Protein AF-A0A732KTI6-F1 (afdb_monomer_lite)

Structure (mmCIF, N/CA/C/O backbone):
data_AF-A0A732KTI6-F1
#
_entry.id   AF-A0A732KTI6-F1
#
loop_
_atom_site.group_PDB
_atom_site.id
_atom_site.type_symbol
_atom_site.label_atom_id
_atom_site.label_alt_id
_atom_site.label_comp_id
_atom_site.label_asym_id
_atom_site.label_entity_id
_atom_site.label_seq_id
_atom_site.pdbx_PDB_ins_code
_atom_site.Cartn_x
_atom_site.Cartn_y
_atom_site.Cartn_z
_atom_site.occupancy
_atom_site.B_iso_or_equiv
_atom_site.auth_seq_id
_atom_site.auth_comp_id
_atom_site.auth_asym_id
_atom_site.auth_atom_id
_atom_site.pdbx_PDB_model_num
ATOM 1 N N . LYS A 1 1 ? 17.556 2.395 3.713 1.00 45.00 1 LYS A N 1
ATOM 2 C CA . LYS A 1 1 ? 16.140 2.284 4.155 1.00 45.00 1 LYS A CA 1
ATOM 3 C C . LYS A 1 1 ? 15.438 1.323 3.206 1.00 45.00 1 LYS A C 1
ATOM 5 O O . LYS A 1 1 ? 15.315 1.656 2.040 1.00 45.00 1 LYS A O 1
ATOM 10 N N . GLY A 1 2 ? 15.063 0.126 3.658 1.00 50.47 2 GLY A N 1
ATOM 11 C CA . GLY A 1 2 ? 14.447 -0.874 2.781 1.00 50.47 2 GLY A CA 1
ATOM 12 C C . GLY A 1 2 ? 12.942 -0.650 2.646 1.00 50.47 2 GLY A C 1
ATOM 13 O O . GLY A 1 2 ? 12.198 -0.948 3.581 1.00 50.47 2 GLY A O 1
ATOM 14 N N . THR A 1 3 ? 12.492 -0.169 1.486 1.00 55.06 3 THR A N 1
ATOM 15 C CA . THR A 1 3 ? 11.066 -0.076 1.100 1.00 55.06 3 THR A CA 1
ATOM 16 C C . THR A 1 3 ? 10.377 -1.450 1.015 1.00 55.06 3 THR A C 1
ATOM 18 O O . THR A 1 3 ? 9.149 -1.534 1.004 1.00 55.06 3 THR A O 1
ATOM 21 N N . ALA A 1 4 ? 11.161 -2.535 1.027 1.00 67.81 4 ALA A N 1
ATOM 22 C CA . ALA A 1 4 ? 10.708 -3.926 1.039 1.00 67.81 4 ALA A CA 1
ATOM 23 C C . ALA A 1 4 ? 10.782 -4.626 2.418 1.00 67.81 4 ALA A C 1
ATOM 25 O O . ALA A 1 4 ? 10.471 -5.809 2.511 1.00 67.81 4 ALA A O 1
ATOM 26 N N . SER A 1 5 ? 11.189 -3.939 3.495 1.00 78.50 5 SER A N 1
ATOM 27 C CA . SER A 1 5 ? 11.278 -4.562 4.832 1.00 78.50 5 SER A CA 1
ATOM 28 C C . SER A 1 5 ? 9.907 -4.959 5.400 1.00 78.50 5 SER A C 1
ATOM 30 O O . SER A 1 5 ? 8.902 -4.306 5.115 1.00 78.50 5 SER A O 1
ATOM 32 N N . PHE A 1 6 ? 9.864 -5.984 6.262 1.00 85.06 6 PHE A N 1
ATOM 33 C CA . PHE A 1 6 ? 8.632 -6.430 6.933 1.00 85.06 6 PHE A CA 1
ATOM 34 C C . PHE A 1 6 ? 7.904 -5.278 7.639 1.00 85.06 6 PHE A C 1
ATOM 36 O O . PHE A 1 6 ? 6.714 -5.067 7.411 1.00 85.06 6 PHE A O 1
ATOM 43 N N . CYS A 1 7 ? 8.627 -4.464 8.415 1.00 83.06 7 CYS A N 1
ATOM 44 C CA . CYS A 1 7 ? 8.052 -3.311 9.108 1.00 83.06 7 CYS A CA 1
ATOM 45 C C . CYS A 1 7 ? 7.482 -2.273 8.127 1.00 83.06 7 CYS A C 1
ATOM 47 O O . CYS A 1 7 ? 6.397 -1.747 8.364 1.00 83.06 7 CYS A O 1
ATOM 49 N N . ALA A 1 8 ? 8.153 -2.020 6.993 1.00 80.06 8 ALA A N 1
ATOM 50 C CA . ALA A 1 8 ? 7.628 -1.132 5.953 1.00 80.06 8 ALA A CA 1
ATOM 51 C C . ALA A 1 8 ? 6.361 -1.703 5.293 1.00 80.06 8 ALA A C 1
ATOM 53 O O . ALA A 1 8 ? 5.409 -0.962 5.044 1.00 80.06 8 ALA A O 1
ATOM 54 N N . CYS A 1 9 ? 6.303 -3.015 5.056 1.00 81.88 9 CYS A N 1
ATOM 55 C CA . CYS A 1 9 ? 5.101 -3.678 4.556 1.00 81.88 9 CYS A CA 1
ATOM 56 C C . CYS A 1 9 ? 3.938 -3.553 5.555 1.00 81.88 9 CYS A C 1
ATOM 58 O O . CYS A 1 9 ? 2.853 -3.103 5.181 1.00 81.88 9 CYS A O 1
ATOM 60 N N . VAL A 1 10 ? 4.166 -3.871 6.832 1.00 86.62 10 VAL A N 1
ATOM 61 C CA . VAL A 1 10 ? 3.116 -3.826 7.860 1.00 86.62 10 VAL A CA 1
ATOM 62 C C . VAL A 1 10 ? 2.657 -2.395 8.155 1.00 86.62 10 VAL A C 1
ATOM 64 O O . VAL A 1 10 ? 1.462 -2.169 8.307 1.00 86.62 10 VAL A O 1
ATOM 67 N N . GLU A 1 11 ? 3.545 -1.404 8.199 1.00 81.62 11 GLU A N 1
ATOM 68 C CA . GLU A 1 11 ? 3.162 -0.026 8.531 1.00 81.62 11 GLU A CA 1
ATOM 69 C C . GLU A 1 11 ? 2.681 0.779 7.320 1.00 81.62 11 GLU A C 1
ATOM 71 O O . GLU A 1 11 ? 1.626 1.414 7.376 1.00 81.62 11 GLU A O 1
ATOM 76 N N . VAL A 1 12 ? 3.448 0.781 6.226 1.00 78.31 12 VAL A N 1
ATOM 77 C CA . VAL A 1 12 ? 3.211 1.679 5.086 1.00 78.31 12 VAL A CA 1
ATOM 78 C C . VAL A 1 12 ? 2.252 1.048 4.085 1.00 78.31 12 VAL A C 1
ATOM 80 O O . VAL A 1 12 ? 1.249 1.671 3.731 1.00 78.31 12 VAL A O 1
ATOM 83 N N . LYS A 1 13 ? 2.518 -0.193 3.653 1.00 80.19 13 LYS A N 1
ATOM 84 C CA . LYS A 1 13 ? 1.724 -0.836 2.589 1.00 80.19 13 LYS A CA 1
ATOM 85 C C . LYS A 1 13 ? 0.313 -1.205 3.038 1.00 80.19 13 LYS A C 1
ATOM 87 O O . LYS A 1 13 ? -0.594 -1.229 2.217 1.00 80.19 13 LYS A O 1
ATOM 92 N N . THR A 1 14 ? 0.098 -1.419 4.336 1.00 85.25 14 THR A N 1
ATOM 93 C CA . THR A 1 14 ? -1.237 -1.721 4.884 1.00 85.25 14 THR A CA 1
ATOM 94 C C . THR A 1 14 ? -1.846 -0.549 5.666 1.00 85.25 14 THR A C 1
ATOM 96 O O . THR A 1 14 ? -2.737 -0.734 6.498 1.00 85.25 14 THR A O 1
ATOM 99 N N . ARG A 1 15 ? -1.394 0.686 5.412 1.00 82.94 15 ARG A N 1
ATOM 100 C CA . ARG A 1 15 ? -1.893 1.894 6.093 1.00 82.94 15 ARG A CA 1
ATOM 101 C C . ARG A 1 15 ? -3.399 2.107 5.912 1.00 82.94 15 ARG A C 1
ATOM 103 O O . ARG A 1 15 ? -4.058 2.548 6.846 1.00 82.94 15 ARG A O 1
ATOM 110 N N . THR A 1 16 ? -3.933 1.783 4.735 1.00 80.19 16 THR A N 1
ATOM 111 C CA . THR A 1 16 ? -5.375 1.840 4.433 1.00 80.19 16 THR A CA 1
ATOM 112 C C . THR A 1 16 ? -6.179 0.807 5.222 1.00 80.19 16 THR A C 1
ATOM 114 O O . THR A 1 16 ? -7.340 1.052 5.526 1.00 80.19 16 THR A O 1
ATOM 117 N N . TRP A 1 17 ? -5.560 -0.317 5.603 1.00 87.75 17 TRP A N 1
ATOM 118 C CA . TRP A 1 17 ? -6.183 -1.330 6.453 1.00 87.75 17 TRP A CA 1
ATOM 119 C C . TRP A 1 17 ? -6.262 -0.876 7.909 1.00 87.75 17 TRP A C 1
ATOM 121 O O . TRP A 1 17 ? -7.325 -0.906 8.505 1.00 87.75 17 TRP A O 1
ATOM 131 N N . ALA A 1 18 ? -5.144 -0.447 8.495 1.00 85.19 18 ALA A N 1
ATOM 132 C CA . ALA A 1 18 ? -5.122 0.125 9.842 1.00 85.19 18 ALA A CA 1
ATOM 133 C C . ALA A 1 18 ? -3.889 1.007 10.007 1.00 85.19 18 ALA A C 1
ATOM 135 O O . ALA A 1 18 ? -2.764 0.556 9.769 1.00 85.19 18 ALA A O 1
ATOM 136 N N . ASN A 1 19 ? -4.083 2.253 10.423 1.00 79.31 19 ASN A N 1
ATOM 137 C CA . ASN A 1 19 ? -2.973 3.171 10.609 1.00 79.31 19 ASN A CA 1
ATOM 138 C C . ASN A 1 19 ? -2.291 2.931 11.965 1.00 79.31 19 ASN A C 1
ATOM 140 O O . ASN A 1 19 ? -2.944 2.925 13.004 1.00 79.31 19 ASN A O 1
ATOM 144 N N . MET A 1 20 ? -0.971 2.762 11.943 1.00 79.75 20 MET A N 1
ATOM 145 C CA . MET A 1 20 ? -0.117 2.684 13.137 1.00 79.75 20 MET A CA 1
ATOM 146 C C . MET A 1 20 ? 1.065 3.667 13.088 1.00 79.75 20 MET A C 1
ATOM 148 O O . MET A 1 20 ? 2.001 3.565 13.889 1.00 79.75 20 MET A O 1
ATOM 152 N N . GLN A 1 21 ? 1.033 4.616 12.146 1.00 69.62 21 GLN A N 1
ATOM 153 C CA . GLN A 1 21 ? 1.996 5.712 12.058 1.00 69.62 21 GLN A CA 1
ATOM 154 C C . GLN A 1 21 ? 1.769 6.715 13.197 1.00 69.62 21 GLN A C 1
ATOM 156 O O . GLN A 1 21 ? 0.656 6.867 13.692 1.00 69.62 21 GLN A O 1
ATOM 161 N N . GLY A 1 22 ? 2.835 7.399 13.617 1.00 64.25 22 GLY A N 1
ATOM 162 C CA . GLY A 1 22 ? 2.814 8.342 14.746 1.00 64.25 22 GLY A CA 1
ATOM 163 C C . GLY A 1 22 ? 3.334 7.754 16.062 1.00 64.25 22 GLY A C 1
ATOM 164 O O . GLY A 1 22 ? 3.792 8.504 16.916 1.00 64.25 22 GLY A O 1
ATOM 165 N N . ALA A 1 23 ? 3.374 6.425 16.195 1.00 69.94 23 ALA A N 1
ATOM 166 C CA . ALA A 1 23 ? 4.085 5.755 17.285 1.00 69.94 23 ALA A CA 1
ATOM 167 C C . ALA A 1 23 ? 5.550 5.467 16.935 1.00 69.94 23 ALA A C 1
ATOM 169 O O . ALA A 1 23 ? 5.889 5.231 15.769 1.00 69.94 23 ALA A O 1
ATOM 170 N N . THR A 1 24 ? 6.400 5.431 17.962 1.00 79.12 24 THR A N 1
ATOM 171 C CA . THR A 1 24 ? 7.847 5.212 17.839 1.00 79.12 24 THR A CA 1
ATOM 172 C C . THR A 1 24 ? 8.170 3.872 17.171 1.00 79.12 24 THR A C 1
ATOM 174 O O . THR A 1 24 ? 7.448 2.887 17.328 1.00 79.12 24 THR A O 1
ATOM 177 N N . ALA A 1 25 ? 9.285 3.809 16.437 1.00 83.69 25 ALA A N 1
ATOM 178 C CA . ALA A 1 25 ? 9.734 2.580 15.773 1.00 83.69 25 ALA A CA 1
ATOM 179 C C . ALA A 1 25 ? 10.082 1.443 16.760 1.00 83.69 25 ALA A C 1
ATOM 181 O O . ALA A 1 25 ? 10.099 0.280 16.368 1.00 83.69 25 ALA A O 1
ATOM 182 N N . LEU A 1 26 ? 10.246 1.757 18.053 1.00 86.31 26 LEU A N 1
ATOM 183 C CA . LEU A 1 26 ? 10.373 0.780 19.143 1.00 86.31 26 LEU A CA 1
ATOM 184 C C . LEU A 1 26 ? 9.208 -0.223 19.182 1.00 86.31 26 LEU A C 1
ATOM 186 O O . LEU A 1 26 ? 9.375 -1.340 19.660 1.00 86.31 26 LEU A O 1
ATOM 190 N N . LYS A 1 27 ? 8.038 0.134 18.633 1.00 88.19 27 LYS A N 1
ATOM 191 C CA . LYS A 1 27 ? 6.865 -0.750 18.546 1.00 88.19 27 LYS A CA 1
ATOM 192 C C . LYS A 1 27 ? 7.122 -2.074 17.813 1.00 88.19 27 LYS A C 1
ATOM 194 O O . LYS A 1 27 ? 6.382 -3.026 18.057 1.00 88.19 27 LYS A O 1
ATOM 199 N N . PHE A 1 28 ? 8.137 -2.119 16.944 1.00 90.44 28 PHE A N 1
ATOM 200 C CA . PHE A 1 28 ? 8.529 -3.298 16.165 1.00 90.44 28 PHE A CA 1
ATOM 201 C C . PHE A 1 28 ? 9.502 -4.234 16.899 1.00 90.44 28 PHE A C 1
ATOM 203 O O . PHE A 1 28 ? 9.870 -5.264 16.348 1.00 90.44 28 PHE A O 1
ATOM 210 N N . GLY A 1 29 ? 9.950 -3.889 18.110 1.00 91.88 29 GLY A N 1
ATOM 211 C CA . GLY A 1 29 ? 10.952 -4.657 18.856 1.00 91.88 29 GLY A CA 1
ATOM 212 C C . GLY A 1 29 ? 12.383 -4.334 18.429 1.00 91.88 29 GLY A C 1
ATOM 213 O O . GLY A 1 29 ? 13.160 -3.884 19.265 1.00 91.88 29 GLY A O 1
ATOM 214 N N . ILE A 1 30 ? 12.701 -4.452 17.134 1.00 91.75 30 ILE A N 1
ATOM 215 C CA . ILE A 1 30 ? 13.985 -4.054 16.528 1.00 91.75 30 ILE A CA 1
ATOM 216 C C . ILE A 1 30 ? 13.759 -3.215 15.263 1.00 91.75 30 ILE A C 1
ATOM 218 O O . ILE A 1 30 ? 12.866 -3.491 14.462 1.00 91.75 30 ILE A O 1
ATOM 222 N N . TYR A 1 31 ? 14.557 -2.164 15.068 1.00 88.50 31 TYR A N 1
ATOM 223 C CA . TYR A 1 31 ? 14.477 -1.301 13.890 1.00 88.50 31 TYR A CA 1
ATOM 224 C C . TYR A 1 31 ? 15.830 -0.676 13.535 1.00 88.50 31 TYR A C 1
ATOM 226 O O . TYR A 1 31 ? 16.698 -0.503 14.385 1.00 88.50 31 TYR A O 1
ATOM 234 N N . TYR A 1 32 ? 16.001 -0.295 12.268 1.00 86.69 32 TYR A N 1
ATOM 235 C CA . TYR A 1 32 ? 17.183 0.423 11.787 1.00 86.69 32 TYR A CA 1
ATOM 236 C C . TYR A 1 32 ? 16.870 1.917 11.645 1.00 86.69 32 TYR A C 1
ATOM 238 O O . TYR A 1 32 ? 16.054 2.309 10.804 1.00 86.69 32 TYR A O 1
ATOM 246 N N . GLY A 1 33 ? 17.482 2.765 12.474 1.00 85.62 33 GLY A N 1
ATOM 247 C CA . GLY A 1 33 ? 17.177 4.193 12.480 1.00 85.62 33 GLY A CA 1
ATOM 248 C C . GLY A 1 33 ? 17.906 5.011 13.544 1.00 85.62 33 GLY A C 1
ATOM 249 O O . GLY A 1 33 ? 18.857 4.560 14.177 1.00 85.62 33 GLY A O 1
ATOM 250 N N . LYS A 1 34 ? 17.426 6.241 13.735 1.00 82.81 34 LYS A N 1
ATOM 251 C CA . LYS A 1 34 ? 17.906 7.202 14.740 1.00 82.81 34 LYS A CA 1
ATOM 252 C C . LYS A 1 34 ? 16.853 7.445 15.822 1.00 82.81 34 LYS A C 1
ATOM 254 O O . LYS A 1 34 ? 15.673 7.159 15.602 1.00 82.81 34 LYS A O 1
ATOM 259 N N . SER A 1 35 ? 17.259 7.964 16.975 1.00 79.19 35 SER A N 1
ATOM 260 C CA . SER A 1 35 ? 16.348 8.466 18.010 1.00 79.19 35 SER A CA 1
ATOM 261 C C . SER A 1 35 ? 16.447 9.995 18.105 1.00 79.19 35 SER A C 1
ATOM 263 O O . SER A 1 35 ? 17.235 10.620 17.398 1.00 79.19 35 SER A O 1
ATOM 265 N N . LYS A 1 36 ? 15.620 10.619 18.956 1.00 75.56 36 LYS A N 1
ATOM 266 C CA . LYS A 1 36 ? 15.745 12.058 19.243 1.00 75.56 36 LYS A CA 1
ATOM 267 C C . LYS A 1 36 ? 17.033 12.386 20.007 1.00 75.56 36 LYS A C 1
ATOM 269 O O . LYS A 1 36 ? 17.600 13.444 19.784 1.00 75.56 36 LYS A O 1
ATOM 274 N N . SER A 1 37 ? 17.461 11.491 20.898 1.00 79.19 37 SER A N 1
ATOM 275 C CA . SER A 1 37 ? 18.649 11.652 21.743 1.00 79.19 37 SER A CA 1
ATOM 276 C C . SER A 1 37 ? 19.948 11.229 21.057 1.00 79.19 37 SER A C 1
ATOM 278 O O . SER A 1 37 ? 21.017 11.659 21.465 1.00 79.19 37 SER A O 1
ATOM 280 N N . ASP A 1 38 ? 19.865 10.392 20.023 1.00 80.75 38 ASP A N 1
ATOM 281 C CA . ASP A 1 38 ? 21.018 9.845 19.320 1.00 80.75 38 ASP A CA 1
ATOM 282 C C . ASP A 1 38 ? 20.742 9.843 17.800 1.00 80.75 38 ASP A C 1
ATOM 284 O O . ASP A 1 38 ? 19.976 9.003 17.301 1.00 80.75 38 ASP A O 1
ATOM 288 N N . PRO A 1 39 ? 21.342 10.789 17.048 1.00 83.38 39 PRO A N 1
ATOM 289 C CA . PRO A 1 39 ? 21.092 10.962 15.622 1.00 83.38 39 PRO A CA 1
ATOM 290 C C . PRO A 1 39 ? 21.769 9.893 14.754 1.00 83.38 39 PRO A C 1
ATOM 292 O O . PRO A 1 39 ? 21.491 9.841 13.552 1.00 83.38 39 PRO A O 1
ATOM 295 N N . THR A 1 40 ? 22.622 9.036 15.329 1.00 87.00 40 THR A N 1
ATOM 296 C CA . THR A 1 40 ? 23.315 7.981 14.581 1.00 87.00 40 THR A CA 1
ATOM 297 C C . THR A 1 40 ? 22.322 6.961 14.026 1.00 87.00 40 THR A C 1
ATOM 299 O O . THR A 1 40 ? 21.363 6.550 14.688 1.00 87.00 40 THR A O 1
ATOM 302 N N . VAL A 1 41 ? 22.523 6.548 12.774 1.00 85.62 41 VAL A N 1
ATOM 303 C CA . VAL A 1 41 ? 21.666 5.552 12.125 1.00 85.62 41 VAL A CA 1
ATOM 304 C C . VAL A 1 41 ? 22.266 4.172 12.363 1.00 85.62 41 VAL A C 1
ATOM 306 O O . VAL A 1 41 ? 23.288 3.824 11.782 1.00 85.62 41 VAL A O 1
ATOM 309 N N . ARG A 1 42 ? 21.622 3.386 13.224 1.00 88.38 42 ARG A N 1
ATOM 310 C CA . ARG A 1 42 ? 22.044 2.023 13.573 1.00 88.38 42 ARG A CA 1
ATOM 311 C C . ARG A 1 42 ? 20.840 1.144 13.887 1.00 88.38 42 ARG A C 1
ATOM 313 O O . ARG A 1 42 ? 19.714 1.641 13.983 1.00 88.38 42 ARG A O 1
ATOM 320 N N . TYR A 1 43 ? 21.069 -0.158 14.030 1.00 89.31 43 TYR A N 1
ATOM 321 C CA . TYR A 1 43 ? 20.068 -1.031 14.634 1.00 89.31 43 TYR A CA 1
ATOM 322 C C . TYR A 1 43 ? 19.850 -0.637 16.094 1.00 89.31 43 TYR A C 1
ATOM 324 O O . TYR A 1 43 ? 20.785 -0.264 16.801 1.00 89.31 43 TYR A O 1
ATOM 332 N N . ARG A 1 44 ? 18.586 -0.656 16.502 1.00 89.69 44 ARG A N 1
ATOM 333 C CA . ARG A 1 44 ? 18.110 -0.318 17.839 1.00 89.69 44 ARG A CA 1
ATOM 334 C C . ARG A 1 44 ? 17.004 -1.285 18.196 1.00 89.69 44 ARG A C 1
ATOM 336 O O . ARG A 1 44 ? 16.188 -1.625 17.337 1.00 89.69 44 ARG A O 1
ATOM 343 N N . PHE A 1 45 ? 16.937 -1.668 19.457 1.00 92.00 45 PHE A N 1
ATOM 344 C CA . PHE A 1 45 ? 15.914 -2.575 19.938 1.00 92.00 45 PHE A CA 1
ATOM 345 C C . PHE A 1 45 ? 15.417 -2.201 21.326 1.00 92.00 45 PHE A C 1
ATOM 347 O O . PHE A 1 45 ? 15.984 -1.351 22.008 1.00 92.00 45 PHE A O 1
ATOM 354 N N . THR A 1 46 ? 14.295 -2.796 21.712 1.00 90.06 46 THR A N 1
ATOM 355 C CA . THR A 1 46 ? 13.767 -2.687 23.070 1.00 90.06 46 THR A CA 1
ATOM 356 C C . THR A 1 46 ? 14.358 -3.780 23.948 1.00 90.06 46 THR A C 1
ATOM 358 O O . THR A 1 46 ? 14.413 -4.926 23.505 1.00 90.06 46 THR A O 1
ATOM 361 N N . GLN A 1 47 ? 14.611 -3.459 25.217 1.00 90.44 47 GLN A N 1
ATOM 362 C CA . GLN A 1 47 ? 15.120 -4.384 26.243 1.00 90.44 47 GLN A CA 1
ATOM 363 C C . GLN A 1 47 ? 14.238 -5.637 26.476 1.00 90.44 47 GLN A C 1
ATOM 365 O O . GLN A 1 47 ? 14.621 -6.575 27.156 1.00 90.44 47 GLN A O 1
ATOM 370 N N . LYS A 1 48 ? 13.032 -5.678 25.888 1.00 92.69 48 LYS A N 1
ATOM 371 C CA . LYS A 1 48 ? 12.144 -6.853 25.885 1.00 92.69 48 LYS A CA 1
ATOM 372 C C . LYS A 1 48 ? 12.642 -8.020 25.028 1.00 92.69 48 LYS A C 1
ATOM 374 O O . LYS A 1 48 ? 12.137 -9.122 25.189 1.00 92.69 48 LYS A O 1
ATOM 379 N N . PHE A 1 49 ? 13.524 -7.756 24.063 1.00 93.25 49 PHE A N 1
ATOM 380 C CA . PHE A 1 49 ? 13.964 -8.743 23.068 1.00 93.25 49 PHE A CA 1
ATOM 381 C C . PHE A 1 49 ? 15.474 -9.010 23.113 1.00 93.25 49 PHE A C 1
ATOM 383 O O . PHE A 1 49 ? 15.967 -9.786 22.300 1.00 93.25 49 PHE A O 1
ATOM 390 N N . GLY A 1 50 ? 16.192 -8.377 24.036 1.00 91.25 50 GLY A N 1
ATOM 391 C CA . GLY A 1 50 ? 17.626 -8.535 24.267 1.00 91.25 50 GLY A CA 1
ATOM 392 C C . GLY A 1 50 ? 18.151 -7.413 25.149 1.00 91.25 50 GLY A C 1
ATOM 393 O O . GLY A 1 50 ? 17.467 -6.406 25.321 1.00 91.25 50 GLY A O 1
ATOM 394 N N . ASP A 1 51 ? 19.345 -7.605 25.682 1.00 91.12 51 ASP A N 1
ATOM 395 C CA . ASP A 1 51 ? 20.075 -6.680 26.548 1.00 91.12 51 ASP A CA 1
ATOM 396 C C . ASP A 1 51 ? 21.236 -5.990 25.813 1.00 91.12 51 ASP A C 1
ATOM 398 O O . ASP A 1 51 ? 21.381 -6.115 24.595 1.00 91.12 51 ASP A O 1
ATOM 402 N N . ASP A 1 52 ? 22.042 -5.217 26.542 1.00 85.25 52 ASP A N 1
ATOM 403 C CA . ASP A 1 52 ? 23.171 -4.469 25.974 1.00 85.25 52 ASP A CA 1
ATOM 404 C C . ASP A 1 52 ? 24.289 -5.384 25.431 1.00 85.25 52 ASP A C 1
ATOM 406 O O . ASP A 1 52 ? 25.063 -4.948 24.575 1.00 85.25 52 ASP A O 1
ATOM 410 N N . ASP A 1 53 ? 24.325 -6.650 25.862 1.00 90.19 53 ASP A N 1
ATOM 411 C CA . ASP A 1 53 ? 25.265 -7.675 25.393 1.00 90.19 53 ASP A CA 1
ATOM 412 C C . ASP A 1 53 ? 24.722 -8.465 24.185 1.00 90.19 53 ASP A C 1
ATOM 414 O O . ASP A 1 53 ? 25.472 -9.148 23.481 1.00 90.19 53 ASP A O 1
ATOM 418 N N . SER A 1 54 ? 23.423 -8.347 23.898 1.00 92.25 54 SER A N 1
ATOM 419 C CA . SER A 1 54 ? 22.755 -9.077 22.823 1.00 92.25 54 SER A CA 1
ATOM 420 C C . SER A 1 54 ? 23.129 -8.553 21.435 1.00 92.25 54 SER A C 1
ATOM 422 O O . SER A 1 54 ? 23.092 -7.354 21.132 1.00 92.25 54 SER A O 1
ATOM 424 N N . THR A 1 55 ? 23.396 -9.471 20.507 1.00 94.25 55 THR A N 1
ATOM 425 C CA . THR A 1 55 ? 23.642 -9.115 19.109 1.00 94.25 55 THR A CA 1
ATOM 426 C C . THR A 1 55 ? 22.339 -8.769 18.383 1.00 94.25 55 THR A C 1
ATOM 428 O O . THR A 1 55 ? 21.278 -9.345 18.624 1.00 94.25 55 THR A O 1
ATOM 431 N N . ASN A 1 56 ? 22.407 -7.896 17.368 1.00 92.88 56 ASN A N 1
ATOM 432 C CA . ASN A 1 56 ? 21.235 -7.560 16.539 1.00 92.88 56 ASN A CA 1
ATOM 433 C C . ASN A 1 56 ? 20.558 -8.794 15.906 1.00 92.88 56 ASN A C 1
ATOM 435 O O . ASN A 1 56 ? 19.365 -8.756 15.608 1.00 92.88 56 ASN A O 1
ATOM 439 N N . LYS A 1 57 ? 21.318 -9.871 15.666 1.00 94.00 57 LYS A N 1
ATOM 440 C CA . LYS A 1 57 ? 20.817 -11.113 15.069 1.00 94.00 57 LYS A CA 1
ATOM 441 C C . LYS A 1 57 ? 19.989 -11.924 16.067 1.00 94.00 57 LYS A C 1
ATOM 443 O O . LYS A 1 57 ? 18.931 -12.416 15.684 1.00 94.00 57 LYS A O 1
ATOM 448 N N . GLU A 1 58 ? 20.437 -12.025 17.316 1.00 95.06 58 GLU A N 1
ATOM 449 C CA . GLU A 1 58 ? 19.695 -12.687 18.400 1.00 95.06 58 GLU A CA 1
ATOM 450 C C . GLU A 1 58 ? 18.401 -11.941 18.700 1.00 95.06 58 GLU A C 1
ATOM 452 O O . GLU A 1 58 ? 17.325 -12.531 18.692 1.00 95.06 58 GLU A O 1
ATOM 457 N N . VAL A 1 59 ? 18.473 -10.616 18.827 1.00 95.50 59 VAL A N 1
ATOM 458 C CA . VAL A 1 59 ? 17.279 -9.797 19.057 1.00 95.50 59 VAL A CA 1
ATOM 459 C C . VAL A 1 59 ? 16.274 -9.924 17.913 1.00 95.50 59 VAL A C 1
ATOM 461 O O . VAL A 1 59 ? 15.067 -10.016 18.138 1.00 95.50 59 VAL A O 1
ATOM 464 N N . PHE A 1 60 ? 16.752 -9.947 16.666 1.00 94.88 60 PHE A N 1
ATOM 465 C CA . PHE A 1 60 ? 15.886 -10.184 15.516 1.00 94.88 60 PHE A CA 1
ATOM 466 C C . PHE A 1 60 ? 15.218 -11.565 15.568 1.00 94.88 60 PHE A C 1
ATOM 468 O O . PHE A 1 60 ? 14.029 -11.661 15.257 1.00 94.88 60 PHE A O 1
ATOM 475 N N . ALA A 1 61 ? 15.948 -12.612 15.968 1.00 96.31 61 ALA A N 1
ATOM 476 C CA . ALA A 1 61 ? 15.385 -13.946 16.162 1.00 96.31 61 ALA A CA 1
ATOM 477 C C . ALA A 1 61 ? 14.288 -13.931 17.239 1.00 96.31 61 ALA A C 1
ATOM 479 O O . ALA A 1 61 ? 13.172 -14.349 16.954 1.00 96.31 61 ALA A O 1
ATOM 480 N N . ASN A 1 62 ? 14.534 -13.296 18.387 1.00 97.12 62 ASN A N 1
ATOM 481 C CA . ASN A 1 62 ? 13.549 -13.172 19.467 1.00 97.12 62 ASN A CA 1
ATOM 482 C C . ASN A 1 62 ? 12.271 -12.430 19.026 1.00 97.12 62 ASN A C 1
ATOM 484 O O . ASN A 1 62 ? 11.157 -12.822 19.373 1.00 97.12 62 ASN A O 1
ATOM 488 N N . VAL A 1 63 ? 12.401 -11.359 18.230 1.00 96.44 63 VAL A N 1
ATOM 489 C CA . VAL A 1 63 ? 11.239 -10.650 17.656 1.00 96.44 63 VAL A CA 1
ATOM 490 C C . VAL A 1 63 ? 10.478 -11.540 16.672 1.00 96.44 63 VAL A C 1
ATOM 492 O O . VAL A 1 63 ? 9.246 -11.512 16.643 1.00 96.44 63 VAL A O 1
ATOM 495 N N . LYS A 1 64 ? 11.196 -12.312 15.849 1.00 96.62 64 LYS A N 1
ATOM 496 C CA . LYS A 1 64 ? 10.595 -13.247 14.894 1.00 96.62 64 LYS A CA 1
ATOM 497 C C . LYS A 1 64 ? 9.834 -14.357 15.619 1.00 96.62 64 LYS A C 1
ATOM 499 O O . LYS A 1 64 ? 8.698 -14.622 15.237 1.00 96.62 64 LYS A O 1
ATOM 504 N N . ASP A 1 65 ? 10.412 -14.945 16.656 1.00 97.94 65 ASP A N 1
ATOM 505 C CA . ASP A 1 65 ? 9.774 -16.004 17.439 1.00 97.94 65 ASP A CA 1
ATOM 506 C C . ASP A 1 65 ? 8.517 -15.469 18.131 1.00 97.94 65 ASP A C 1
ATOM 508 O O . ASP A 1 65 ? 7.437 -16.028 17.959 1.00 97.94 65 ASP A O 1
ATOM 512 N N . ALA A 1 66 ? 8.584 -14.274 18.729 1.00 98.12 66 ALA A N 1
ATOM 513 C CA . ALA A 1 66 ? 7.403 -13.620 19.292 1.00 98.12 66 ALA A CA 1
ATOM 514 C C . ALA A 1 66 ? 6.300 -13.340 18.250 1.00 98.12 66 ALA A C 1
ATOM 516 O O . ALA A 1 66 ? 5.114 -13.383 18.583 1.00 98.12 66 ALA A O 1
ATOM 517 N N . LEU A 1 67 ? 6.649 -13.039 16.993 1.00 97.94 67 LEU A N 1
ATOM 518 C CA . LEU A 1 67 ? 5.666 -12.899 15.912 1.00 97.94 67 LEU A CA 1
ATOM 519 C C . LEU A 1 67 ? 5.026 -14.244 15.553 1.00 97.94 67 LEU A C 1
ATOM 521 O O . LEU A 1 67 ? 3.819 -14.285 15.324 1.00 97.94 67 LEU A O 1
ATOM 525 N N . LEU A 1 68 ? 5.806 -15.325 15.502 1.00 98.19 68 LEU A N 1
ATOM 526 C CA . LEU A 1 68 ? 5.296 -16.669 15.224 1.00 98.19 68 LEU A CA 1
ATOM 527 C C . LEU A 1 68 ? 4.369 -17.152 16.347 1.00 98.19 68 LEU A C 1
ATOM 529 O O . LEU A 1 68 ? 3.257 -17.596 16.057 1.00 98.19 68 LEU A O 1
ATOM 533 N N . ASP A 1 69 ? 4.758 -16.948 17.605 1.00 98.44 69 ASP A N 1
ATOM 534 C CA . ASP A 1 69 ? 3.940 -17.267 18.780 1.00 98.44 69 ASP A CA 1
ATOM 535 C C . ASP A 1 69 ? 2.625 -16.482 18.788 1.00 98.44 69 ASP A C 1
ATOM 537 O O . ASP A 1 69 ? 1.561 -17.025 19.093 1.00 98.44 69 ASP A O 1
ATOM 541 N N . LEU A 1 70 ? 2.669 -15.199 18.405 1.00 98.56 70 LEU A N 1
ATOM 542 C CA . LEU A 1 70 ? 1.472 -14.369 18.274 1.00 98.56 70 LEU A CA 1
ATOM 543 C C . LEU A 1 70 ? 0.514 -14.926 17.213 1.00 98.56 70 LEU A C 1
ATOM 545 O O . LEU A 1 70 ? -0.699 -14.923 17.423 1.00 98.56 70 LEU A O 1
ATOM 549 N N . ILE A 1 71 ? 1.039 -15.381 16.072 1.00 98.31 71 ILE A N 1
ATOM 550 C CA . ILE A 1 71 ? 0.226 -15.979 15.008 1.00 98.31 71 ILE A CA 1
ATOM 551 C C . ILE A 1 71 ? -0.400 -17.290 15.483 1.00 98.31 71 ILE A C 1
ATOM 553 O O . ILE A 1 71 ? -1.594 -17.495 15.260 1.00 98.31 71 ILE A O 1
ATOM 557 N N . GLN A 1 72 ? 0.359 -18.141 16.175 1.00 98.38 72 GLN A N 1
ATOM 558 C CA . GLN A 1 72 ? -0.167 -19.392 16.718 1.00 98.38 72 GLN A CA 1
ATOM 559 C C . GLN A 1 72 ? -1.267 -19.134 17.760 1.00 98.38 72 GLN A C 1
ATOM 561 O O . GLN A 1 72 ? -2.378 -19.641 17.618 1.00 98.38 72 GLN A O 1
ATOM 566 N N . SER A 1 73 ? -1.011 -18.245 18.724 1.00 98.38 73 SER A N 1
ATOM 567 C CA . SER A 1 73 ? -1.992 -17.851 19.748 1.00 98.38 73 SER A CA 1
ATOM 568 C C . SER A 1 73 ? -3.244 -17.217 19.124 1.00 98.38 73 SER A C 1
ATOM 570 O O . SER A 1 73 ? -4.369 -17.461 19.557 1.00 98.38 73 SER A O 1
ATOM 572 N N . GLY A 1 74 ? -3.067 -16.422 18.061 1.00 98.06 74 GLY A N 1
ATOM 573 C CA . GLY A 1 74 ? -4.152 -15.826 17.278 1.00 98.06 74 GLY A CA 1
ATOM 574 C C . GLY A 1 74 ? -5.041 -16.858 16.588 1.00 98.06 74 GLY A C 1
ATOM 575 O O . GLY A 1 74 ? -6.261 -16.697 16.576 1.00 98.06 74 GLY A O 1
ATOM 576 N N . LYS A 1 75 ? -4.445 -17.932 16.060 1.00 97.69 75 LYS A N 1
ATOM 577 C CA . LYS A 1 75 ? -5.159 -19.050 15.430 1.00 97.69 75 LYS A CA 1
ATOM 578 C C . LYS A 1 75 ? -6.015 -19.824 16.435 1.00 97.69 75 LYS A C 1
ATOM 580 O O . LYS A 1 75 ? -7.117 -20.246 16.098 1.00 97.69 75 LYS A O 1
ATOM 585 N N . GLU A 1 76 ? -5.514 -19.993 17.654 1.00 97.75 76 GLU A N 1
ATOM 586 C CA . GLU A 1 76 ? -6.190 -20.706 18.747 1.00 97.75 76 GLU A CA 1
ATOM 587 C C . GLU A 1 76 ? -7.177 -19.820 19.524 1.00 97.75 76 GLU A C 1
ATOM 589 O O . GLU A 1 76 ? -7.945 -20.319 20.345 1.00 97.75 76 GLU A O 1
ATOM 594 N N . LEU A 1 77 ? -7.189 -18.510 19.244 1.00 97.88 77 LEU A N 1
ATOM 595 C CA . LEU A 1 77 ? -7.915 -17.494 20.012 1.00 97.88 77 LEU A CA 1
ATOM 596 C C . LEU A 1 77 ? -7.546 -17.501 21.508 1.00 97.88 77 LEU A C 1
ATOM 598 O O . LEU A 1 77 ? -8.378 -17.179 22.362 1.00 97.88 77 LEU A O 1
ATOM 602 N N . ASP A 1 78 ? -6.287 -17.813 21.829 1.00 98.38 78 ASP A N 1
ATOM 603 C CA . ASP A 1 78 ? -5.761 -17.708 23.189 1.00 98.38 78 ASP A CA 1
ATOM 604 C C . ASP A 1 78 ? -5.463 -16.239 23.523 1.00 98.38 78 ASP A C 1
ATOM 606 O O . ASP A 1 78 ? -4.359 -15.719 23.349 1.00 98.38 78 ASP A O 1
ATOM 610 N N . PHE A 1 79 ? -6.489 -15.538 24.009 1.00 98.38 79 PHE A N 1
ATOM 611 C CA . PHE A 1 79 ? -6.390 -14.120 24.357 1.00 98.38 79 PHE A CA 1
ATOM 612 C C . PHE A 1 79 ? -5.363 -13.831 25.453 1.00 98.38 79 PHE A C 1
ATOM 614 O O . PHE A 1 79 ? -4.828 -12.723 25.490 1.00 98.38 79 PHE A O 1
ATOM 621 N N . ARG A 1 80 ? -5.086 -14.797 26.337 1.00 98.38 80 ARG A N 1
ATOM 622 C CA . ARG A 1 80 ? -4.086 -14.624 27.388 1.00 98.38 80 ARG A CA 1
ATOM 623 C C . ARG A 1 80 ? -2.692 -14.631 26.776 1.00 98.38 80 ARG A C 1
ATOM 625 O O . ARG A 1 80 ? -1.963 -13.659 26.960 1.00 98.38 80 ARG A O 1
ATOM 632 N N . ALA A 1 81 ? -2.368 -15.661 25.996 1.00 98.25 81 ALA A N 1
ATOM 633 C CA . ALA A 1 81 ? -1.075 -15.774 25.325 1.00 98.25 81 ALA A CA 1
ATOM 634 C C . ALA A 1 81 ? -0.825 -14.599 24.363 1.00 98.25 81 ALA A C 1
ATOM 636 O O . ALA A 1 81 ? 0.264 -14.021 24.339 1.00 98.25 81 ALA A O 1
ATOM 637 N N . ILE A 1 82 ? -1.859 -14.155 23.635 1.00 98.56 82 ILE A N 1
ATOM 638 C CA . ILE A 1 82 ? -1.780 -12.956 22.788 1.00 98.56 82 ILE A CA 1
ATOM 639 C C . ILE A 1 82 ? -1.405 -11.716 23.615 1.00 98.56 82 ILE A C 1
ATOM 641 O O . ILE A 1 82 ? -0.537 -10.931 23.224 1.00 98.56 82 ILE A O 1
ATOM 645 N N . ASP A 1 83 ? -2.070 -11.479 24.742 1.00 97.88 83 ASP A N 1
ATOM 646 C CA . ASP A 1 83 ? -1.855 -10.272 25.538 1.00 97.88 83 ASP A CA 1
ATOM 647 C C . ASP A 1 83 ? -0.545 -10.304 26.341 1.00 97.88 83 ASP A C 1
ATOM 649 O O . ASP A 1 83 ? 0.077 -9.249 26.495 1.00 97.88 83 ASP A O 1
ATOM 653 N N . GLU A 1 84 ? -0.083 -11.482 26.760 1.00 97.56 84 GLU A N 1
ATOM 654 C CA . GLU A 1 84 ? 1.210 -11.693 27.428 1.00 97.56 84 GLU A CA 1
ATOM 655 C C . GLU A 1 84 ? 2.400 -11.624 26.450 1.00 97.56 84 GLU A C 1
ATOM 657 O O . GLU A 1 84 ? 3.517 -11.313 26.864 1.00 97.56 84 GLU A O 1
ATOM 662 N N . ASN A 1 85 ? 2.169 -11.807 25.143 1.00 97.94 85 ASN A N 1
ATOM 663 C CA . ASN A 1 85 ? 3.210 -11.691 24.122 1.00 97.94 85 ASN A CA 1
ATOM 664 C C . ASN A 1 85 ? 3.953 -10.329 24.197 1.00 97.94 85 ASN A C 1
ATOM 666 O O . ASN A 1 85 ? 3.298 -9.276 24.294 1.00 97.94 85 ASN A O 1
ATOM 670 N N . PRO A 1 86 ? 5.301 -10.317 24.101 1.00 96.56 86 PRO A N 1
ATOM 671 C CA . PRO A 1 86 ? 6.130 -9.139 24.387 1.00 96.56 86 PRO A CA 1
ATOM 672 C C . PRO A 1 86 ? 5.984 -7.990 23.377 1.00 96.56 86 PRO A C 1
ATOM 674 O O . PRO A 1 86 ? 6.356 -6.845 23.685 1.00 96.56 86 PRO A O 1
ATOM 677 N N . LEU A 1 87 ? 5.433 -8.259 22.186 1.00 95.88 87 LEU A N 1
ATOM 678 C CA . LEU A 1 87 ? 5.211 -7.259 21.142 1.00 95.88 87 LEU A CA 1
ATOM 679 C C . LEU A 1 87 ? 4.285 -6.132 21.626 1.00 95.88 87 LEU A C 1
ATOM 681 O O . LEU A 1 87 ? 3.396 -6.305 22.463 1.00 95.88 87 LEU A O 1
ATOM 685 N N . SER A 1 88 ? 4.480 -4.932 21.075 1.00 93.19 88 SER A N 1
ATOM 686 C CA . SER A 1 88 ? 3.650 -3.780 21.437 1.00 93.19 88 SER A CA 1
ATOM 687 C C . SER A 1 88 ? 2.182 -4.001 21.061 1.00 93.19 88 SER A C 1
ATOM 689 O O . SER A 1 88 ? 1.884 -4.587 20.023 1.00 93.19 88 SER A O 1
ATOM 691 N N . GLN A 1 89 ? 1.250 -3.470 21.860 1.00 93.62 89 GLN A N 1
ATOM 692 C CA . GLN A 1 89 ? -0.184 -3.694 21.643 1.00 93.62 89 GLN A CA 1
ATOM 693 C C . GLN A 1 89 ? -0.654 -3.316 20.233 1.00 93.62 89 GLN A C 1
ATOM 695 O O . GLN A 1 89 ? -1.394 -4.068 19.604 1.00 93.62 89 GLN A O 1
ATOM 700 N N . MET A 1 90 ? -0.189 -2.181 19.703 1.00 91.88 90 MET A N 1
ATOM 701 C CA . MET A 1 90 ? -0.558 -1.779 18.346 1.00 91.88 90 MET A CA 1
ATOM 702 C C . MET A 1 90 ? -0.042 -2.750 17.289 1.00 91.88 90 MET A C 1
ATOM 704 O O . MET A 1 90 ? -0.705 -2.960 16.275 1.00 91.88 90 MET A O 1
ATOM 708 N N . PHE A 1 91 ? 1.146 -3.315 17.507 1.00 94.50 91 PHE A N 1
ATOM 709 C CA . PHE A 1 91 ? 1.728 -4.265 16.577 1.00 94.50 91 PHE A CA 1
ATOM 710 C C . PHE A 1 91 ? 1.006 -5.608 16.649 1.00 94.50 91 PHE A C 1
ATOM 712 O O . PHE A 1 91 ? 0.625 -6.127 15.603 1.00 94.50 91 PHE A O 1
ATOM 719 N N . LYS A 1 92 ? 0.683 -6.086 17.858 1.00 96.94 92 LYS A N 1
ATOM 720 C CA . LYS A 1 92 ? -0.128 -7.293 18.066 1.00 96.94 92 LYS A CA 1
ATOM 721 C C . LYS A 1 92 ? -1.470 -7.204 17.355 1.00 96.94 92 LYS A C 1
ATOM 723 O O . LYS A 1 92 ? -1.761 -8.004 16.472 1.00 96.94 92 LYS A O 1
ATOM 728 N N . ALA A 1 93 ? -2.237 -6.160 17.662 1.00 96.44 93 ALA A N 1
ATOM 729 C CA . ALA A 1 93 ? -3.549 -5.941 17.070 1.00 96.44 93 ALA A CA 1
ATOM 730 C C . ALA A 1 93 ? -3.487 -5.833 15.536 1.00 96.44 93 ALA A C 1
ATOM 732 O O . ALA A 1 93 ? -4.337 -6.384 14.834 1.00 96.44 93 ALA A O 1
ATOM 733 N N . LYS A 1 94 ? -2.456 -5.174 14.996 1.00 95.50 94 LYS A N 1
ATOM 734 C CA . LYS A 1 94 ? -2.261 -5.064 13.549 1.00 95.50 94 LYS A CA 1
ATOM 735 C C . LYS A 1 94 ? -1.993 -6.411 12.896 1.00 95.50 94 LYS A C 1
ATOM 737 O O . LYS A 1 94 ? -2.668 -6.726 11.920 1.00 95.50 94 LYS A O 1
ATOM 742 N N . ILE A 1 95 ? -1.029 -7.170 13.416 1.00 97.44 95 ILE A N 1
ATOM 743 C CA . ILE A 1 95 ? -0.658 -8.485 12.887 1.00 97.44 95 ILE A CA 1
ATOM 744 C C . ILE A 1 95 ? -1.867 -9.421 12.923 1.00 97.44 95 ILE A C 1
ATOM 746 O O . ILE A 1 95 ? -2.220 -9.981 11.888 1.00 97.44 95 ILE A O 1
ATOM 750 N N . LEU A 1 96 ? -2.581 -9.483 14.050 1.00 98.31 96 LEU A N 1
ATOM 751 C CA . LEU A 1 96 ? -3.798 -10.288 14.179 1.00 98.31 96 LEU A CA 1
ATOM 752 C C . LEU A 1 96 ? -4.861 -9.894 13.150 1.00 98.31 96 LEU A C 1
ATOM 754 O O . LEU A 1 96 ? -5.403 -10.758 12.473 1.00 98.31 96 LEU A O 1
ATOM 758 N N . SER A 1 97 ? -5.113 -8.595 12.957 1.00 97.31 97 SER A N 1
ATOM 759 C CA . SER A 1 97 ? -6.105 -8.143 11.971 1.00 97.31 97 SER A CA 1
ATOM 760 C C . SER A 1 97 ? -5.714 -8.422 10.515 1.00 97.31 97 SER A C 1
ATOM 762 O O . SER A 1 97 ? -6.591 -8.464 9.659 1.00 97.31 97 SER A O 1
ATOM 764 N N . LEU A 1 98 ? -4.415 -8.551 10.213 1.00 96.44 98 LEU A N 1
ATOM 765 C CA . LEU A 1 98 ? -3.919 -8.837 8.863 1.00 96.44 98 LEU A CA 1
ATOM 766 C C . LEU A 1 98 ? -3.968 -10.334 8.546 1.00 96.44 98 LEU A C 1
ATOM 768 O O . LEU A 1 98 ? -4.363 -10.702 7.446 1.00 96.44 98 LEU A O 1
ATOM 772 N N . TYR A 1 99 ? -3.560 -11.180 9.494 1.00 96.94 99 TYR A N 1
ATOM 773 C CA . TYR A 1 99 ? -3.502 -12.634 9.306 1.00 96.94 99 TYR A CA 1
ATOM 774 C C . TYR A 1 99 ? -4.841 -13.321 9.590 1.00 96.94 99 TYR A C 1
ATOM 776 O O . TYR A 1 99 ? -5.137 -14.358 9.004 1.00 96.94 99 TYR A O 1
ATOM 784 N N . PHE A 1 100 ? -5.669 -12.729 10.451 1.00 97.88 100 PHE A N 1
ATOM 785 C CA . PHE A 1 100 ? -6.960 -13.272 10.868 1.00 97.88 100 PHE A CA 1
ATOM 786 C C . PHE A 1 100 ? -8.071 -12.207 10.772 1.00 97.88 100 PHE A C 1
ATOM 788 O O . PHE A 1 100 ? -8.716 -11.883 11.777 1.00 97.88 100 PHE A O 1
ATOM 795 N N . PRO A 1 101 ? -8.332 -11.652 9.570 1.00 96.50 101 PRO A N 1
ATOM 796 C CA . PRO A 1 101 ? -9.342 -10.607 9.379 1.00 96.50 101 PRO A CA 1
ATOM 797 C C . PRO A 1 101 ? -10.760 -11.070 9.746 1.00 96.50 101 PRO A C 1
ATOM 799 O O . PRO A 1 101 ? -11.590 -10.245 10.118 1.00 96.50 101 PRO A O 1
ATOM 802 N N . GLU A 1 102 ? -11.015 -12.379 9.720 1.00 96.06 102 GLU A N 1
ATOM 803 C CA . GLU A 1 102 ? -12.289 -12.995 10.119 1.00 96.06 102 GLU A CA 1
ATOM 804 C C . GLU A 1 102 ? -12.406 -13.269 11.627 1.00 96.06 102 GLU A C 1
ATOM 806 O O . GLU A 1 102 ? -13.335 -13.934 12.075 1.00 96.06 102 GLU A O 1
ATOM 811 N N . HIS A 1 103 ? -11.453 -12.795 12.428 1.00 97.69 103 HIS A N 1
ATOM 812 C CA . HIS A 1 103 ? -11.475 -12.976 13.880 1.00 97.69 103 HIS A CA 1
ATOM 813 C C . HIS A 1 103 ? -11.139 -11.704 14.646 1.00 97.69 103 HIS A C 1
ATOM 815 O O . HIS A 1 103 ? -11.577 -11.576 15.787 1.00 97.69 103 HIS A O 1
ATOM 821 N N . PHE A 1 104 ? -10.388 -10.773 14.052 1.00 98.12 104 PHE A N 1
ATOM 822 C CA . PHE A 1 104 ? -9.902 -9.573 14.725 1.00 98.12 104 PHE A CA 1
ATOM 823 C C . PHE A 1 104 ? -10.155 -8.324 13.882 1.00 98.12 104 PHE A C 1
ATOM 825 O O . PHE A 1 104 ? -9.689 -8.205 12.747 1.00 98.12 104 PHE A O 1
ATOM 832 N N . ILE A 1 105 ? -10.853 -7.342 14.462 1.00 97.25 105 ILE A N 1
ATOM 833 C CA . ILE A 1 105 ? -11.079 -6.052 13.804 1.00 97.25 105 ILE A CA 1
ATOM 834 C C . ILE A 1 105 ? -9.770 -5.265 13.651 1.00 97.25 105 ILE A C 1
ATOM 836 O O . ILE A 1 105 ? -8.877 -5.319 14.490 1.00 97.25 105 ILE A O 1
ATOM 840 N N . ASN A 1 106 ? -9.658 -4.465 12.603 1.00 96.44 106 ASN A N 1
ATOM 841 C CA . ASN A 1 106 ? -8.501 -3.645 12.241 1.00 96.44 106 ASN A CA 1
ATOM 842 C C . ASN A 1 106 ? -8.335 -2.360 13.093 1.00 96.44 106 ASN A C 1
ATOM 844 O O . ASN A 1 106 ? -8.025 -1.294 12.566 1.00 96.44 106 ASN A O 1
ATOM 848 N N . ILE A 1 107 ? -8.511 -2.455 14.418 1.00 95.94 107 ILE A N 1
ATOM 849 C CA . ILE A 1 107 ? -8.302 -1.363 15.387 1.00 95.94 107 ILE A CA 1
ATOM 850 C C . ILE A 1 107 ? -7.088 -1.684 16.260 1.00 95.94 107 ILE A C 1
ATOM 852 O O . ILE A 1 107 ? -7.103 -2.653 17.012 1.00 95.94 107 ILE A O 1
ATOM 856 N N . CYS A 1 108 ? -6.045 -0.852 16.185 1.00 93.56 108 CYS A N 1
ATOM 857 C CA . CYS A 1 108 ? -4.777 -1.113 16.877 1.00 93.56 108 CYS A CA 1
ATOM 858 C C . CYS A 1 108 ? -4.647 -0.445 18.257 1.00 93.56 108 CYS A C 1
ATOM 860 O O . CYS A 1 108 ? -3.823 -0.866 19.067 1.00 93.56 108 CYS A O 1
ATOM 862 N N . SER A 1 109 ? -5.414 0.617 18.519 1.00 92.81 109 SER A N 1
ATOM 863 C CA . SER A 1 109 ? -5.338 1.369 19.779 1.00 92.81 109 SER A CA 1
ATOM 864 C C . SER A 1 109 ? -6.035 0.610 20.908 1.00 92.81 109 SER A C 1
ATOM 866 O O . SER A 1 109 ? -7.206 0.255 20.779 1.00 92.81 109 SER A O 1
ATOM 868 N N . LYS A 1 110 ? -5.327 0.400 22.026 1.00 94.19 110 LYS A N 1
ATOM 869 C CA . LYS A 1 110 ? -5.880 -0.199 23.252 1.00 94.19 110 LYS A CA 1
ATOM 870 C C . LYS A 1 110 ? -7.076 0.595 23.769 1.00 94.19 110 LYS A C 1
ATOM 872 O O . LYS A 1 110 ? -8.098 0.005 24.103 1.00 94.19 110 LYS A O 1
ATOM 877 N N . ASP A 1 111 ? -6.924 1.913 23.823 1.00 93.56 111 ASP A N 1
ATOM 878 C CA . ASP A 1 111 ? -7.905 2.800 24.440 1.00 93.56 111 ASP A CA 1
ATOM 879 C C . ASP A 1 111 ? -9.169 2.857 23.587 1.00 93.56 111 ASP A C 1
ATOM 881 O O . ASP A 1 111 ? -10.257 2.637 24.106 1.00 93.56 111 ASP A O 1
ATOM 885 N N . HIS A 1 112 ? -9.027 2.970 22.260 1.00 95.06 112 HIS A N 1
ATOM 886 C CA . HIS A 1 112 ? -10.186 2.940 21.362 1.00 95.06 112 HIS A CA 1
ATOM 887 C C . HIS A 1 112 ? -10.878 1.573 21.349 1.00 95.06 112 HIS A C 1
ATOM 889 O O . HIS A 1 112 ? -12.100 1.519 21.280 1.00 95.06 112 HIS A O 1
ATOM 895 N N . LEU A 1 113 ? -10.131 0.460 21.419 1.00 96.81 113 LEU A N 1
ATOM 896 C CA . LEU A 1 113 ? -10.737 -0.873 21.534 1.00 96.81 113 LEU A CA 1
ATOM 897 C C . LEU A 1 113 ? -11.619 -0.970 22.780 1.00 96.81 113 LEU A C 1
ATOM 899 O O . LEU A 1 113 ? -12.735 -1.472 22.686 1.00 96.81 113 LEU A O 1
ATOM 903 N N . LYS A 1 114 ? -11.127 -0.487 23.927 1.00 97.06 114 LYS A N 1
ATOM 904 C CA . LYS A 1 114 ? -11.893 -0.472 25.175 1.00 97.06 114 LYS A CA 1
ATOM 905 C C . LYS A 1 114 ? -13.095 0.459 25.083 1.00 97.06 114 LYS A C 1
ATOM 907 O O . LYS A 1 114 ? -14.203 0.011 25.333 1.00 97.06 114 LYS A O 1
ATOM 912 N N . GLU A 1 115 ? -12.884 1.714 24.706 1.00 96.12 115 GLU A N 1
ATOM 913 C CA . GLU A 1 115 ? -13.933 2.735 24.635 1.00 96.12 115 GLU A CA 1
ATOM 914 C C . GLU A 1 115 ? -15.089 2.290 23.734 1.00 96.12 115 GLU A C 1
ATOM 916 O O . GLU A 1 115 ? -16.231 2.221 24.181 1.00 96.12 115 GLU A O 1
ATOM 921 N N . ILE A 1 116 ? -14.782 1.861 22.505 1.00 97.31 116 ILE A N 1
ATOM 922 C CA . ILE A 1 116 ? -15.793 1.367 21.563 1.00 97.31 116 ILE A CA 1
ATOM 923 C C . ILE A 1 116 ? -16.492 0.125 22.122 1.00 97.31 116 ILE A C 1
ATOM 925 O O . ILE A 1 116 ? -17.707 -0.004 22.000 1.00 97.31 116 ILE A O 1
ATOM 929 N N . ALA A 1 117 ? -15.753 -0.803 22.735 1.00 97.25 117 ALA A N 1
ATOM 930 C CA . ALA A 1 117 ? -16.358 -2.001 23.302 1.00 97.25 117 ALA A CA 1
ATOM 931 C C . ALA A 1 117 ? -17.355 -1.673 24.422 1.00 97.25 117 ALA A C 1
ATOM 933 O O . ALA A 1 117 ? -18.459 -2.218 24.415 1.00 97.25 117 ALA A O 1
ATOM 934 N N . MET A 1 118 ? -17.002 -0.756 25.324 1.00 95.75 118 MET A N 1
ATOM 935 C CA . MET A 1 118 ? -17.886 -0.323 26.409 1.00 95.75 118 MET A CA 1
ATOM 936 C C . MET A 1 118 ? -19.145 0.361 25.871 1.00 95.75 118 MET A C 1
ATOM 938 O O . MET A 1 118 ? -20.249 -0.005 26.270 1.00 95.75 118 MET A O 1
ATOM 942 N N . GLU A 1 119 ? -18.998 1.279 24.912 1.00 95.25 119 GLU A N 1
ATOM 943 C CA . GLU A 1 119 ? -20.125 1.959 24.253 1.00 95.25 119 GLU A CA 1
ATOM 944 C C . GLU A 1 119 ? -21.048 0.975 23.507 1.00 95.25 119 GLU A C 1
ATOM 946 O O . GLU A 1 119 ? -22.260 1.162 23.429 1.00 95.25 119 GLU A O 1
ATOM 951 N N . MET A 1 120 ? -20.498 -0.132 23.000 1.00 95.00 120 MET A N 1
ATOM 952 C CA . MET A 1 120 ? -21.261 -1.218 22.375 1.00 95.00 120 MET A CA 1
ATOM 953 C C . MET A 1 120 ? -21.842 -2.236 23.375 1.00 95.00 120 MET A C 1
ATOM 955 O O . MET A 1 120 ? -22.355 -3.283 22.962 1.00 95.00 120 MET A O 1
ATOM 959 N N . GLY A 1 121 ? -21.749 -1.970 24.681 1.00 95.31 121 GLY A N 1
ATOM 960 C CA . GLY A 1 121 ? -22.265 -2.839 25.739 1.00 95.31 121 GLY A CA 1
ATOM 961 C C . GLY A 1 121 ? -21.482 -4.144 25.920 1.00 95.31 121 GLY A C 1
ATOM 962 O O . GLY A 1 121 ? -21.991 -5.098 26.515 1.00 95.31 121 GLY A O 1
ATOM 963 N N . ILE A 1 122 ? -20.254 -4.230 25.402 1.00 96.69 122 ILE A N 1
ATOM 964 C CA . ILE A 1 122 ? -19.355 -5.347 25.695 1.00 96.69 122 ILE A CA 1
ATOM 965 C C . ILE A 1 122 ? -18.826 -5.148 27.116 1.00 96.69 122 ILE A C 1
ATOM 967 O O . ILE A 1 122 ? -18.165 -4.157 27.411 1.00 96.69 122 ILE A O 1
ATOM 971 N N . LYS A 1 123 ? -19.101 -6.119 27.995 1.00 95.69 123 LYS A N 1
ATOM 972 C CA . LYS A 1 123 ? -18.603 -6.117 29.378 1.00 95.69 123 LYS A CA 1
ATOM 973 C C . LYS A 1 123 ? -17.080 -6.048 29.418 1.00 95.69 123 LYS A C 1
ATOM 975 O O . LYS A 1 123 ? -16.412 -6.569 28.522 1.00 95.69 123 LYS A O 1
ATOM 980 N N . GLU A 1 124 ? -16.547 -5.506 30.506 1.00 95.69 124 GLU A N 1
ATOM 981 C CA . GLU A 1 124 ? -15.108 -5.443 30.725 1.00 95.69 124 GLU A CA 1
ATOM 982 C C . GLU A 1 124 ? -14.442 -6.821 30.585 1.00 95.69 124 GLU A C 1
ATOM 984 O O . GLU A 1 124 ? -14.902 -7.83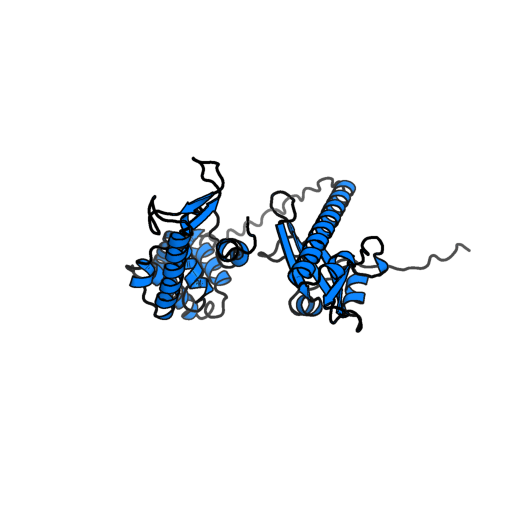3 31.113 1.00 95.69 124 GLU A O 1
ATOM 989 N N . GLN A 1 125 ? -13.370 -6.848 29.800 1.00 96.44 125 GLN A N 1
ATOM 990 C CA . GLN A 1 125 ? -12.516 -7.994 29.545 1.00 96.44 125 GLN A CA 1
ATOM 991 C C . GLN A 1 125 ? -11.120 -7.741 30.107 1.00 96.44 125 GLN A C 1
ATOM 993 O O . GLN A 1 125 ? -10.588 -6.630 30.028 1.00 96.44 125 GLN A O 1
ATOM 998 N N . GLN A 1 126 ? -10.508 -8.819 30.594 1.00 96.06 126 GLN A N 1
ATOM 999 C CA . GLN A 1 126 ? -9.133 -8.831 31.087 1.00 96.06 126 GLN A CA 1
ATOM 1000 C C . GLN A 1 126 ? -8.108 -8.581 29.969 1.00 96.06 126 GLN A C 1
ATOM 1002 O O . GLN A 1 126 ? -7.139 -7.853 30.174 1.00 96.06 126 GLN A O 1
ATOM 1007 N N . PHE A 1 127 ? -8.341 -9.152 28.784 1.00 97.94 127 PHE A N 1
ATOM 1008 C CA . PHE A 1 127 ? -7.407 -9.130 27.655 1.00 97.94 127 PHE A CA 1
ATOM 1009 C C . PHE A 1 127 ? -7.897 -8.207 26.536 1.00 97.94 127 PHE A C 1
ATOM 1011 O O . PHE A 1 127 ? -9.069 -8.232 26.152 1.00 97.94 127 PHE A O 1
ATOM 1018 N N . ILE A 1 128 ? -6.995 -7.399 25.984 1.00 97.62 128 ILE A N 1
ATOM 1019 C CA . ILE A 1 128 ? -7.281 -6.408 24.948 1.00 97.62 128 ILE A CA 1
ATOM 1020 C C . ILE A 1 128 ? -7.593 -7.061 23.608 1.00 97.62 128 ILE A C 1
ATOM 1022 O O . ILE A 1 128 ? -8.521 -6.633 22.917 1.00 97.62 128 ILE A O 1
ATOM 1026 N N . SER A 1 129 ? -6.875 -8.128 23.258 1.00 98.12 129 SER A N 1
ATOM 1027 C CA . SER A 1 129 ? -7.169 -8.935 22.069 1.00 98.12 129 SER A CA 1
ATOM 1028 C C . SER A 1 129 ? -8.598 -9.487 22.067 1.00 98.12 129 SER A C 1
ATOM 1030 O O . SER A 1 129 ? -9.225 -9.599 21.012 1.00 98.12 129 SER A O 1
ATOM 1032 N N . LYS A 1 130 ? -9.174 -9.730 23.250 1.00 98.31 130 LYS A N 1
ATOM 1033 C CA . LYS A 1 130 ? -10.564 -10.167 23.380 1.00 98.31 130 LYS A CA 1
ATOM 1034 C C . LYS A 1 130 ? -11.560 -9.077 22.986 1.00 98.31 130 LYS A C 1
ATOM 1036 O O . LYS A 1 130 ? -12.542 -9.392 22.320 1.00 98.31 130 LYS A O 1
ATOM 1041 N N . TYR A 1 131 ? -11.309 -7.802 23.301 1.00 98.50 131 TYR A N 1
ATOM 1042 C CA . TYR A 1 131 ? -12.141 -6.707 22.772 1.00 98.50 131 TYR A CA 1
ATOM 1043 C C . TYR A 1 131 ? -12.085 -6.658 21.246 1.00 98.50 131 TYR A C 1
ATOM 1045 O O . TYR A 1 131 ? -13.119 -6.530 20.595 1.00 98.50 131 TYR A O 1
ATOM 1053 N N . GLN A 1 132 ? -10.890 -6.819 20.671 1.00 97.81 132 GLN A N 1
ATOM 1054 C CA . GLN A 1 132 ? -10.700 -6.834 19.222 1.00 97.81 132 GLN A CA 1
ATOM 1055 C C . GLN A 1 132 ? -11.518 -7.952 18.550 1.00 97.81 132 GLN A C 1
ATOM 1057 O O . GLN A 1 132 ? -12.148 -7.721 17.515 1.00 97.81 132 GLN A O 1
ATOM 1062 N N . HIS A 1 133 ? -11.564 -9.134 19.169 1.00 98.44 133 HIS A N 1
ATOM 1063 C CA . HIS A 1 133 ? -12.380 -10.255 18.709 1.00 98.44 133 HIS A CA 1
ATOM 1064 C C . HIS A 1 133 ? -13.887 -10.028 18.887 1.00 98.44 133 HIS A C 1
ATOM 1066 O O . HIS A 1 133 ? -14.678 -10.267 17.974 1.00 98.44 133 HIS A O 1
ATOM 1072 N N . LEU A 1 134 ? -14.314 -9.534 20.051 1.00 98.44 134 LEU A N 1
ATOM 1073 C CA . LEU A 1 134 ? -15.732 -9.313 20.346 1.00 98.44 134 LEU A CA 1
ATOM 1074 C C . LEU A 1 134 ? -16.340 -8.199 19.486 1.00 98.44 134 LEU A C 1
ATOM 1076 O O . LEU A 1 134 ? -17.477 -8.329 19.037 1.00 98.44 134 LEU A O 1
ATOM 1080 N N . LEU A 1 135 ? -15.583 -7.143 19.186 1.00 98.06 135 LEU A N 1
ATOM 1081 C CA . LEU A 1 135 ? -16.010 -6.098 18.252 1.00 98.06 135 LEU A CA 1
ATOM 1082 C C . LEU A 1 135 ? -16.195 -6.640 16.832 1.00 98.06 135 LEU A C 1
ATOM 1084 O O . LEU A 1 135 ? -17.150 -6.263 16.148 1.00 98.06 135 LEU A O 1
ATOM 1088 N N . PHE A 1 136 ? -15.327 -7.559 16.401 1.00 97.94 136 PHE A N 1
ATOM 1089 C CA . PHE A 1 136 ? -15.530 -8.278 15.148 1.00 97.94 136 PHE A CA 1
ATOM 1090 C C . PHE A 1 136 ? -16.793 -9.154 15.201 1.00 97.94 136 PHE A C 1
ATOM 1092 O O . PHE A 1 136 ? -17.601 -9.110 14.279 1.00 97.94 136 PHE A O 1
ATOM 1099 N N . LYS A 1 137 ? -17.057 -9.875 16.298 1.00 98.06 137 LYS A N 1
ATOM 1100 C CA . LYS A 1 137 ? -18.316 -10.631 16.441 1.00 98.06 137 LYS A CA 1
ATOM 1101 C C . LYS A 1 137 ? -19.555 -9.735 16.376 1.00 98.06 137 LYS A C 1
ATOM 1103 O O . LYS A 1 137 ? -20.497 -10.063 15.658 1.00 98.06 137 LYS A O 1
ATOM 1108 N N . LYS A 1 138 ? -19.523 -8.554 17.005 1.00 97.50 138 LYS A N 1
ATOM 1109 C CA . LYS A 1 138 ? -20.611 -7.563 16.916 1.00 97.50 138 LYS A CA 1
ATOM 1110 C C . LYS A 1 138 ? -20.907 -7.124 15.481 1.00 97.50 138 LYS A C 1
ATOM 1112 O O . LYS A 1 138 ? -22.073 -6.960 15.126 1.00 97.50 138 LYS A O 1
ATOM 1117 N N . LYS A 1 139 ? -19.874 -7.001 14.637 1.00 97.25 139 LYS A N 1
ATOM 1118 C CA . LYS A 1 139 ? -20.038 -6.743 13.197 1.00 97.25 139 LYS A CA 1
ATOM 1119 C C . LYS A 1 139 ? -20.929 -7.796 12.545 1.00 97.25 139 LYS A C 1
ATOM 1121 O O . LYS A 1 139 ? -21.828 -7.429 11.790 1.00 97.25 139 LYS A O 1
ATOM 1126 N N . LEU A 1 140 ? -20.648 -9.074 12.813 1.00 97.38 140 LEU A N 1
ATOM 1127 C CA . LEU A 1 140 ? -21.313 -10.225 12.199 1.00 97.38 140 LEU A CA 1
ATOM 1128 C C . LEU A 1 140 ? -22.733 -10.448 12.729 1.00 97.38 140 LEU A C 1
ATOM 1130 O O . LEU A 1 140 ? -23.620 -10.821 11.963 1.00 97.38 140 LEU A O 1
ATOM 1134 N N . GLU A 1 141 ? -22.966 -10.184 14.016 1.00 96.50 141 GLU A N 1
ATOM 1135 C CA . GLU A 1 141 ? -24.289 -10.302 14.646 1.00 96.50 141 GLU A CA 1
ATOM 1136 C C . GLU A 1 141 ? -25.323 -9.379 13.977 1.00 96.50 141 GLU A C 1
ATOM 1138 O O . GLU A 1 141 ? -26.488 -9.743 13.786 1.00 96.50 141 GLU A O 1
ATOM 1143 N N . HIS A 1 142 ? -24.904 -8.181 13.571 1.00 94.81 142 HIS A N 1
ATOM 1144 C CA . HIS A 1 142 ? -25.821 -7.161 13.088 1.00 94.81 142 HIS A CA 1
ATOM 1145 C C . HIS A 1 142 ? -26.141 -7.297 11.584 1.00 94.81 142 HIS A C 1
ATOM 1147 O O . HIS A 1 142 ? -25.277 -7.525 10.733 1.00 94.81 142 HIS A O 1
ATOM 1153 N N . LYS A 1 143 ? -27.430 -7.153 11.233 1.00 95.31 143 LYS A N 1
ATOM 1154 C CA . LYS A 1 143 ? -27.964 -7.413 9.877 1.00 95.31 143 LYS A CA 1
ATOM 1155 C C . LYS A 1 143 ? -27.303 -6.570 8.784 1.00 95.31 143 LYS A C 1
ATOM 1157 O O . LYS A 1 143 ? -27.078 -7.072 7.690 1.00 95.31 143 LYS A O 1
ATOM 1162 N N . ILE A 1 144 ? -26.976 -5.316 9.091 1.00 94.69 144 ILE A N 1
ATOM 1163 C CA . ILE A 1 144 ? -26.428 -4.364 8.115 1.00 94.69 144 ILE A CA 1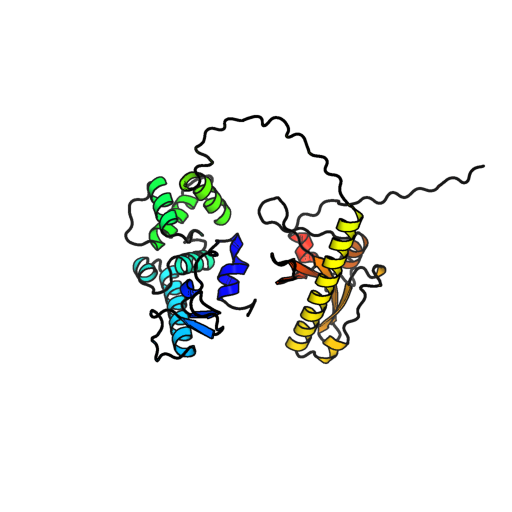
ATOM 1164 C C . ILE A 1 144 ? -24.909 -4.514 7.978 1.00 94.69 144 ILE A C 1
ATOM 1166 O O . ILE A 1 144 ? -24.372 -4.450 6.875 1.00 94.69 144 ILE A O 1
ATOM 1170 N N . THR A 1 145 ? -24.204 -4.710 9.093 1.00 96.06 145 THR A N 1
ATOM 1171 C CA . THR A 1 145 ? -22.736 -4.607 9.146 1.00 96.06 145 THR A CA 1
ATOM 1172 C C . THR A 1 145 ? -22.031 -5.927 8.866 1.00 96.06 145 THR A C 1
ATOM 1174 O O . THR A 1 145 ? -20.840 -5.909 8.561 1.00 96.06 145 THR A O 1
ATOM 1177 N N . ARG A 1 146 ? -22.741 -7.066 8.913 1.00 95.88 146 ARG A N 1
ATOM 1178 C CA . ARG A 1 146 ? -22.153 -8.398 8.688 1.00 95.88 146 ARG A CA 1
ATOM 1179 C C . ARG A 1 146 ? -21.367 -8.490 7.379 1.00 95.88 146 ARG A C 1
ATOM 1181 O O . ARG A 1 146 ? -20.249 -8.995 7.378 1.00 95.88 146 ARG A O 1
ATOM 1188 N N . ASN A 1 147 ? -21.904 -7.881 6.319 1.00 94.12 147 ASN A N 1
ATOM 1189 C CA . ASN A 1 147 ? -21.346 -7.898 4.966 1.00 94.12 147 ASN A CA 1
ATOM 1190 C C . ASN A 1 147 ? -20.392 -6.724 4.693 1.00 94.12 147 ASN A C 1
ATOM 1192 O O . ASN A 1 147 ? -19.927 -6.554 3.570 1.00 94.12 147 ASN A O 1
ATOM 1196 N N . TRP A 1 148 ? -20.133 -5.855 5.674 1.00 96.06 148 TRP A N 1
ATOM 1197 C CA . TRP A 1 148 ? -19.188 -4.756 5.483 1.00 96.06 148 TRP A CA 1
ATOM 1198 C C . TRP A 1 148 ? -17.753 -5.276 5.513 1.00 96.06 148 TRP A C 1
ATOM 1200 O O . TRP A 1 148 ? -17.449 -6.259 6.186 1.00 96.06 148 TRP A O 1
ATOM 1210 N N . SER A 1 149 ? -16.847 -4.578 4.833 1.00 94.62 149 SER A N 1
ATOM 1211 C CA . SER A 1 149 ? -15.418 -4.789 5.041 1.00 94.62 149 SER A CA 1
ATOM 1212 C C . SER A 1 149 ? -15.006 -4.289 6.431 1.00 94.62 149 SER A C 1
ATOM 1214 O O . SER A 1 149 ? -15.621 -3.372 6.988 1.00 94.62 149 SER A O 1
ATOM 1216 N N . ASN A 1 150 ? -13.944 -4.865 6.994 1.00 94.88 150 ASN A N 1
ATOM 1217 C CA . ASN A 1 150 ? -13.392 -4.416 8.274 1.00 94.88 150 ASN A CA 1
ATOM 1218 C C . ASN A 1 150 ? -13.010 -2.919 8.259 1.00 94.88 150 ASN A C 1
ATOM 1220 O O . ASN A 1 150 ? -13.445 -2.207 9.163 1.00 94.88 150 ASN A O 1
ATOM 1224 N N . PRO A 1 151 ? -12.341 -2.375 7.217 1.00 94.31 151 PRO A N 1
ATOM 1225 C CA . PRO A 1 151 ? -12.098 -0.934 7.102 1.00 94.31 151 PRO A CA 1
ATOM 1226 C C . PRO A 1 151 ? -13.361 -0.070 7.160 1.00 94.31 151 PRO A C 1
ATOM 1228 O O . PRO A 1 151 ? -13.377 0.932 7.877 1.00 94.31 151 PRO A O 1
ATOM 1231 N N . LYS A 1 152 ? -14.439 -0.469 6.471 1.00 94.31 152 LYS A N 1
ATOM 1232 C CA . LYS A 1 152 ? -15.716 0.259 6.501 1.00 94.31 152 LYS A CA 1
ATOM 1233 C C . LYS A 1 152 ? -16.332 0.239 7.899 1.00 94.31 152 LYS A C 1
ATOM 1235 O O . LYS A 1 152 ? -16.744 1.279 8.408 1.00 94.31 152 LYS A O 1
ATOM 1240 N N . TYR A 1 153 ? -16.371 -0.934 8.528 1.00 96.25 153 TYR A N 1
ATOM 1241 C CA . TYR A 1 153 ? -16.927 -1.084 9.870 1.00 96.25 153 TYR A CA 1
ATOM 1242 C C . TYR A 1 153 ? -16.113 -0.320 10.920 1.00 96.25 153 TYR A C 1
ATOM 1244 O O . TYR A 1 153 ? -16.685 0.429 11.703 1.00 96.25 153 TYR A O 1
ATOM 1252 N N . MET A 1 154 ? -14.783 -0.404 10.872 1.00 94.81 154 MET A N 1
ATOM 1253 C CA . MET A 1 154 ? -13.895 0.424 11.687 1.00 94.81 154 MET A CA 1
ATOM 1254 C C . MET A 1 154 ? -14.192 1.919 11.504 1.00 94.81 154 MET A C 1
ATOM 1256 O O . MET A 1 154 ? -14.323 2.630 12.496 1.00 94.81 154 MET A O 1
ATOM 1260 N N . SER A 1 155 ? -14.302 2.404 10.261 1.00 92.00 155 SER A N 1
ATOM 1261 C CA . SER A 1 155 ? -14.577 3.823 9.985 1.00 92.00 155 SER A CA 1
ATOM 1262 C C . SER A 1 155 ? -15.876 4.290 10.649 1.00 92.00 155 SER A C 1
ATOM 1264 O O . SER A 1 155 ? -15.895 5.335 11.304 1.00 92.00 155 SER A O 1
ATOM 1266 N N . PHE A 1 156 ? -16.926 3.467 10.560 1.00 94.75 156 PHE A N 1
ATOM 1267 C CA . PHE A 1 156 ? -18.197 3.697 11.243 1.00 94.75 156 PHE A CA 1
ATOM 1268 C C . PHE A 1 156 ? -18.045 3.744 12.768 1.00 94.75 156 PHE A C 1
ATOM 1270 O O . PHE A 1 156 ? -18.505 4.701 13.383 1.00 94.75 156 PHE A O 1
ATOM 1277 N N . LEU A 1 157 ? -17.363 2.769 13.379 1.00 95.06 157 LEU A N 1
ATOM 1278 C CA . LEU A 1 157 ? -17.159 2.748 14.832 1.00 95.06 157 LEU A CA 1
ATOM 1279 C C . LEU A 1 157 ? -16.429 4.004 15.323 1.00 95.06 157 LEU A C 1
ATOM 1281 O O . LEU A 1 157 ? -16.807 4.588 16.334 1.00 95.06 157 LEU A O 1
ATOM 1285 N N . TYR A 1 158 ? -15.417 4.462 14.584 1.00 93.06 158 TYR A N 1
ATOM 1286 C CA . TYR A 1 158 ? -14.726 5.707 14.911 1.00 93.06 158 TYR A CA 1
ATOM 1287 C C . TYR A 1 158 ? -15.626 6.936 14.753 1.00 93.06 158 TYR A C 1
ATOM 1289 O O . TYR A 1 158 ? -15.564 7.828 15.595 1.00 93.06 158 TYR A O 1
ATOM 1297 N N . ALA A 1 159 ? -16.438 7.000 13.694 1.00 91.44 159 ALA A N 1
ATOM 1298 C CA . ALA A 1 159 ? -17.377 8.102 13.485 1.00 91.44 159 ALA A CA 1
ATOM 1299 C C . ALA A 1 159 ? -18.421 8.171 14.607 1.00 91.44 159 ALA A C 1
ATOM 1301 O O . ALA A 1 159 ? -18.722 9.252 15.102 1.00 91.44 159 ALA A O 1
ATOM 1302 N N . GLN A 1 160 ? -18.936 7.015 15.027 1.00 92.19 160 GLN A N 1
ATOM 1303 C CA . GLN A 1 160 ? -19.977 6.912 16.041 1.00 92.19 160 GLN A CA 1
ATOM 1304 C C . GLN A 1 160 ? -19.451 7.190 17.451 1.00 92.19 160 GLN A C 1
ATOM 1306 O O . GLN A 1 160 ? -20.037 7.993 18.168 1.00 92.19 160 GLN A O 1
ATOM 1311 N N . PHE A 1 161 ? -18.374 6.516 17.859 1.00 93.38 161 PHE A N 1
ATOM 1312 C CA . PHE A 1 161 ? -18.008 6.431 19.276 1.00 93.38 161 PHE A CA 1
ATOM 1313 C C . PHE A 1 161 ? -16.827 7.324 19.655 1.00 93.38 161 PHE A C 1
ATOM 1315 O O . PHE A 1 161 ? -16.839 7.908 20.731 1.00 93.38 161 PHE A O 1
ATOM 1322 N N . ILE A 1 162 ? -15.847 7.488 18.761 1.00 90.19 162 ILE A N 1
ATOM 1323 C CA . ILE A 1 162 ? -14.622 8.248 19.062 1.00 90.19 162 ILE A CA 1
ATOM 1324 C C . ILE A 1 162 ? -14.770 9.719 18.665 1.00 90.19 162 ILE A C 1
ATOM 1326 O O . ILE A 1 162 ? -14.551 10.618 19.470 1.00 90.19 162 ILE A O 1
ATOM 1330 N N . ARG A 1 163 ? -15.146 9.984 17.408 1.00 89.25 163 ARG A N 1
ATOM 1331 C CA . ARG A 1 163 ? -15.320 11.355 16.901 1.00 89.25 163 ARG A CA 1
ATOM 1332 C C . ARG A 1 163 ? -16.710 11.919 17.184 1.00 89.25 163 ARG A C 1
ATOM 1334 O O . ARG A 1 163 ? -16.861 13.132 17.255 1.00 89.25 163 ARG A O 1
ATOM 1341 N N . LYS A 1 164 ? -17.699 11.037 17.387 1.00 84.00 164 LYS A N 1
ATOM 1342 C CA . LYS A 1 164 ? -19.102 11.376 17.685 1.00 84.00 164 LYS A CA 1
ATOM 1343 C C . LYS A 1 164 ? -19.781 12.209 16.587 1.00 84.00 164 LYS A C 1
ATOM 1345 O O . LYS A 1 164 ? -20.780 12.882 16.842 1.00 84.00 164 LYS A O 1
ATOM 1350 N N . ASP A 1 165 ? -19.293 12.072 15.351 1.00 77.00 165 ASP A N 1
ATOM 1351 C CA . ASP A 1 165 ? -19.763 12.766 14.141 1.00 77.00 165 ASP A CA 1
ATOM 1352 C C . ASP A 1 165 ? -21.243 12.463 13.833 1.00 77.00 165 ASP A C 1
ATOM 1354 O O . ASP A 1 165 ? -21.948 13.273 13.236 1.00 77.00 165 ASP A O 1
ATOM 1358 N N . LEU A 1 166 ? -21.706 11.272 14.227 1.00 70.56 166 LEU A N 1
ATOM 1359 C CA . LEU A 1 166 ? -23.043 10.741 13.932 1.00 70.56 166 LEU A CA 1
ATOM 1360 C C . LEU A 1 166 ? -24.081 11.049 15.025 1.00 70.56 166 LEU A C 1
ATOM 1362 O O . LEU A 1 166 ? -25.280 10.956 14.777 1.00 70.56 166 LEU A O 1
ATOM 1366 N N . SER A 1 167 ? -23.628 11.404 16.229 1.00 61.41 167 SER A N 1
ATOM 1367 C CA . SER A 1 167 ? -24.472 11.761 17.379 1.00 61.41 167 SER A CA 1
ATOM 1368 C C . SER A 1 167 ? -24.752 13.262 17.480 1.00 61.41 167 SER A C 1
ATOM 1370 O O . SER A 1 167 ? -25.688 13.665 18.168 1.00 61.41 167 SER A O 1
ATOM 1372 N N . SER A 1 168 ? -23.996 14.104 16.771 1.00 53.47 168 SER A N 1
ATOM 1373 C CA . SER A 1 168 ? -24.435 15.471 16.497 1.00 53.47 168 SER A CA 1
ATOM 1374 C C . SER A 1 168 ? -25.612 15.411 15.530 1.00 53.47 168 SER A C 1
ATOM 1376 O O . SER A 1 168 ? -25.431 15.075 14.360 1.00 53.47 168 SER A O 1
ATOM 1378 N N . ALA A 1 169 ? -26.817 15.725 16.021 1.00 48.88 169 ALA A N 1
ATOM 1379 C CA . ALA A 1 169 ? -27.988 15.934 15.175 1.00 48.88 169 ALA A CA 1
ATOM 1380 C C . ALA A 1 169 ? -27.571 16.772 13.956 1.00 48.88 169 ALA A C 1
ATOM 1382 O O . ALA A 1 169 ? -26.867 17.775 14.137 1.00 48.88 169 ALA A O 1
ATOM 1383 N N . PRO A 1 170 ? -27.961 16.391 12.727 1.00 44.97 170 PRO A N 1
ATOM 1384 C CA . PRO A 1 170 ? -27.646 17.194 11.573 1.00 44.97 170 PRO A CA 1
ATOM 1385 C C . PRO A 1 170 ? -28.508 18.444 11.702 1.00 44.97 170 PRO A C 1
ATOM 1387 O O . PRO A 1 170 ? -29.630 18.510 11.207 1.00 44.97 170 PRO A O 1
ATOM 1390 N N . ALA A 1 171 ? -27.966 19.488 12.324 1.00 44.81 171 ALA A N 1
ATOM 1391 C CA . ALA A 1 171 ? -28.191 20.793 11.762 1.00 44.81 171 ALA A CA 1
ATOM 1392 C C . ALA A 1 171 ? -27.673 20.653 10.331 1.00 44.81 171 ALA A C 1
ATOM 1394 O O . ALA A 1 171 ? -26.469 20.722 10.074 1.00 44.81 171 ALA A O 1
ATOM 1395 N N . VAL A 1 172 ? -28.585 20.376 9.398 1.00 43.06 172 VAL A N 1
ATOM 1396 C CA . VAL A 1 172 ? -28.395 20.711 7.998 1.00 43.06 172 VAL A CA 1
ATOM 1397 C C . VAL A 1 172 ? -28.294 22.229 8.005 1.00 43.06 172 VAL A C 1
ATOM 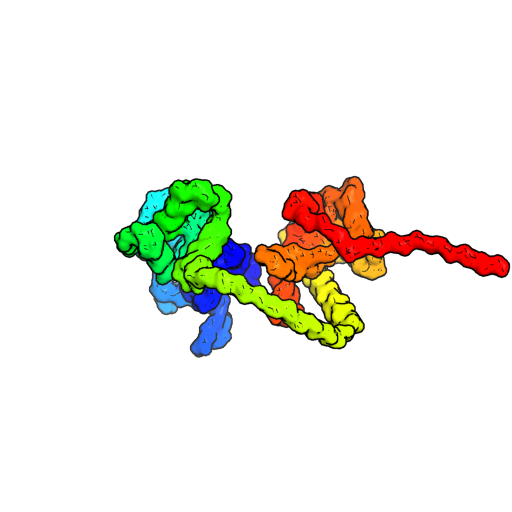1399 O O . VAL A 1 172 ? -29.236 22.958 7.717 1.00 43.06 172 VAL A O 1
ATOM 1402 N N . ILE A 1 173 ? -27.129 22.723 8.418 1.00 46.78 173 ILE A N 1
ATOM 1403 C CA . ILE A 1 173 ? -26.661 24.027 8.037 1.00 46.78 173 ILE A CA 1
ATOM 1404 C C . ILE A 1 173 ? -26.522 23.842 6.540 1.00 46.78 173 ILE A C 1
ATOM 1406 O O . ILE A 1 173 ? -25.537 23.275 6.061 1.00 46.78 173 ILE A O 1
ATOM 1410 N N . VAL A 1 174 ? -27.560 24.245 5.807 1.00 43.53 174 VAL A N 1
ATOM 1411 C CA . VAL A 1 174 ? -27.423 24.626 4.412 1.00 43.53 174 VAL A CA 1
ATOM 1412 C C . VAL A 1 174 ? -26.322 25.670 4.446 1.00 43.53 174 VAL A C 1
ATOM 1414 O O . VAL A 1 174 ? -26.551 26.839 4.757 1.00 43.53 174 VAL A O 1
ATOM 1417 N N . LYS A 1 175 ? -25.075 25.219 4.276 1.00 45.75 175 LYS A N 1
ATOM 1418 C CA . LYS A 1 175 ? -23.945 26.119 4.145 1.00 45.75 175 LYS A CA 1
ATOM 1419 C C . LYS A 1 175 ? -24.347 26.990 2.972 1.00 45.75 175 LYS A C 1
ATOM 1421 O O . LYS A 1 175 ? -24.597 26.459 1.888 1.00 45.75 175 LYS A O 1
ATOM 1426 N N . LYS A 1 176 ? -24.465 28.306 3.199 1.00 48.56 176 LYS A N 1
ATOM 1427 C CA . LYS A 1 176 ? -24.566 29.264 2.093 1.00 48.56 176 LYS A CA 1
ATOM 1428 C C . LYS A 1 176 ? -23.540 28.813 1.053 1.00 48.56 176 LYS A C 1
ATOM 1430 O O . LYS A 1 176 ? -22.424 28.499 1.490 1.00 48.56 176 LYS A O 1
ATOM 1435 N N . PRO A 1 177 ? -23.894 28.707 -0.245 1.00 47.16 177 PRO A N 1
ATOM 1436 C CA . PRO A 1 177 ? -22.933 28.305 -1.261 1.00 47.16 177 PRO A CA 1
ATOM 1437 C C . PRO A 1 177 ? -21.685 29.138 -1.018 1.00 47.16 177 PRO A C 1
ATOM 1439 O O . PRO A 1 177 ? -21.757 30.371 -1.010 1.00 47.16 177 PRO A O 1
ATOM 1442 N N . GLN A 1 178 ? -20.589 28.469 -0.643 1.00 51.94 178 GLN A N 1
ATOM 1443 C CA . GLN A 1 178 ? -19.347 29.176 -0.383 1.00 51.94 178 GLN A CA 1
ATOM 1444 C C . GLN A 1 178 ? -19.088 29.986 -1.642 1.00 51.94 178 GLN A C 1
ATOM 1446 O O . GLN A 1 178 ? -19.124 29.414 -2.736 1.00 51.94 178 GLN A O 1
ATOM 1451 N N . LYS A 1 179 ? -18.900 31.306 -1.497 1.00 54.88 179 LYS A N 1
ATOM 1452 C CA . LYS A 1 179 ? -18.411 32.128 -2.603 1.00 54.88 179 LYS A CA 1
ATOM 1453 C C . LYS A 1 179 ? -17.193 31.390 -3.139 1.00 54.88 179 LYS A C 1
ATOM 1455 O O . LYS A 1 179 ? -16.205 31.240 -2.422 1.00 54.88 179 LYS A O 1
ATOM 1460 N N . ARG A 1 180 ? -17.320 30.826 -4.341 1.00 53.34 180 ARG A N 1
ATOM 1461 C CA . ARG A 1 180 ? -16.202 30.173 -5.002 1.00 53.34 180 ARG A CA 1
ATOM 1462 C C . ARG A 1 180 ? -15.232 31.303 -5.279 1.00 53.34 180 ARG A C 1
ATOM 1464 O O . ARG A 1 180 ? -15.524 32.181 -6.083 1.00 53.34 180 ARG A O 1
ATOM 1471 N N . ASN A 1 181 ? -14.132 31.334 -4.537 1.00 52.75 181 ASN A N 1
ATOM 1472 C CA . ASN A 1 181 ? -13.007 32.134 -4.969 1.00 52.75 181 ASN A CA 1
ATOM 1473 C C . ASN A 1 181 ? -12.623 31.581 -6.340 1.00 52.75 181 ASN A C 1
ATOM 1475 O O . ASN A 1 181 ? -12.446 30.371 -6.488 1.00 52.75 181 ASN A O 1
ATOM 1479 N N . HIS A 1 182 ? -12.565 32.464 -7.325 1.00 56.03 182 HIS A N 1
ATOM 1480 C CA . HIS A 1 182 ? -11.963 32.202 -8.620 1.00 56.03 182 HIS A CA 1
ATOM 1481 C C . HIS A 1 182 ? -10.552 32.783 -8.541 1.00 56.03 182 HIS A C 1
ATOM 1483 O O . HIS A 1 182 ? -10.354 33.915 -8.977 1.00 56.03 182 HIS A O 1
ATOM 1489 N N . PRO A 1 183 ? -9.605 32.109 -7.857 1.00 64.88 183 PRO A N 1
ATOM 1490 C CA . PRO A 1 183 ? -8.232 32.570 -7.871 1.00 64.88 183 PRO A CA 1
ATOM 1491 C C . PRO A 1 183 ? -7.753 32.574 -9.317 1.00 64.88 183 PRO A C 1
ATOM 1493 O O . PRO A 1 183 ? -8.107 31.694 -10.105 1.00 64.88 183 PRO A O 1
ATOM 1496 N N . GLU A 1 184 ? -6.957 33.574 -9.648 1.00 73.12 184 GLU A N 1
ATOM 1497 C CA . GLU A 1 184 ? -6.214 33.579 -10.893 1.00 73.12 184 GLU A CA 1
ATOM 1498 C C . GLU A 1 184 ? -5.235 32.398 -10.851 1.00 73.12 184 GLU A C 1
ATOM 1500 O O . GLU A 1 184 ? -4.525 32.198 -9.862 1.00 73.12 184 GLU A O 1
ATOM 1505 N N . VAL A 1 185 ? -5.285 31.544 -11.871 1.00 72.94 185 VAL A N 1
ATOM 1506 C CA . VAL A 1 185 ? -4.473 30.329 -11.950 1.00 72.94 185 VAL A CA 1
ATOM 1507 C C . VAL A 1 185 ? -3.432 30.533 -13.034 1.00 72.94 185 VAL A C 1
ATOM 1509 O O . VAL A 1 185 ? -3.785 30.771 -14.187 1.00 72.94 185 VAL A O 1
ATOM 1512 N N . ASN A 1 186 ? -2.157 30.390 -12.677 1.00 80.88 186 ASN A N 1
ATOM 1513 C CA . ASN A 1 186 ? -1.086 30.354 -13.658 1.00 80.88 186 ASN A CA 1
ATOM 1514 C C . ASN A 1 186 ? -1.027 28.958 -14.307 1.00 80.88 186 ASN A C 1
ATOM 1516 O O . ASN A 1 186 ? -0.546 27.993 -13.713 1.00 80.88 186 ASN A O 1
ATOM 1520 N N . PHE A 1 187 ? -1.574 28.835 -15.517 1.00 75.75 187 PHE A N 1
ATOM 1521 C CA . PHE A 1 187 ? -1.615 27.566 -16.248 1.00 75.75 187 PHE A CA 1
ATOM 1522 C C . PHE A 1 187 ? -0.238 27.110 -16.744 1.00 75.75 187 PHE A C 1
ATOM 1524 O O . PHE A 1 187 ? -0.018 25.901 -16.847 1.00 75.75 187 PHE A O 1
ATOM 1531 N N . GLU A 1 188 ? 0.679 28.041 -17.012 1.00 81.75 188 GLU A N 1
ATOM 1532 C CA . GLU A 1 188 ? 2.056 27.727 -17.413 1.00 81.75 188 GLU A CA 1
ATOM 1533 C C . GLU A 1 188 ? 2.772 27.021 -16.263 1.00 81.75 188 GLU A C 1
ATOM 1535 O O . GLU A 1 188 ? 3.233 25.896 -16.422 1.00 81.75 188 GLU A O 1
ATOM 1540 N N . GLU A 1 189 ? 2.700 27.585 -15.055 1.00 79.44 189 GLU A N 1
ATOM 1541 C CA . GLU A 1 189 ? 3.309 26.994 -13.858 1.00 79.44 189 GLU A CA 1
ATOM 1542 C C . GLU A 1 189 ? 2.752 25.592 -13.541 1.00 79.44 189 GLU A C 1
ATOM 1544 O O . GLU A 1 189 ? 3.479 24.692 -13.113 1.00 79.44 189 GLU A O 1
ATOM 1549 N N . ILE A 1 190 ? 1.452 25.363 -13.756 1.00 74.31 190 ILE A N 1
ATOM 1550 C CA . ILE A 1 190 ? 0.853 24.030 -13.585 1.00 74.31 190 ILE A CA 1
ATOM 1551 C C . ILE A 1 190 ? 1.391 23.046 -14.626 1.00 74.31 190 ILE A C 1
ATOM 1553 O O . ILE A 1 190 ? 1.595 21.873 -14.302 1.00 74.31 190 ILE A O 1
ATOM 1557 N N . THR A 1 191 ? 1.576 23.500 -15.862 1.00 75.62 191 THR A N 1
ATOM 1558 C CA . THR A 1 191 ? 2.072 22.671 -16.964 1.00 75.62 191 THR A CA 1
ATOM 1559 C C . THR A 1 191 ? 3.532 22.302 -16.724 1.00 75.62 191 THR A C 1
ATOM 1561 O O . THR A 1 191 ? 3.849 21.116 -16.686 1.00 75.62 191 THR A O 1
ATOM 1564 N N . ASP A 1 192 ? 4.372 23.277 -16.382 1.00 82.62 192 ASP A N 1
ATOM 1565 C CA . ASP A 1 192 ? 5.785 23.067 -16.057 1.00 82.62 192 ASP A CA 1
ATOM 1566 C C . ASP A 1 192 ? 5.968 22.087 -14.892 1.00 82.62 192 ASP A C 1
ATOM 1568 O O . ASP A 1 192 ? 6.796 21.173 -14.938 1.00 82.62 192 ASP A O 1
ATOM 1572 N N . ASN A 1 193 ? 5.148 22.224 -13.845 1.00 84.00 193 ASN A N 1
ATOM 1573 C CA . ASN A 1 193 ? 5.175 21.304 -12.711 1.00 84.00 193 ASN A CA 1
ATOM 1574 C C . ASN A 1 193 ? 4.753 19.881 -13.101 1.00 84.00 193 ASN A C 1
ATOM 1576 O O . ASN A 1 193 ? 5.321 18.910 -12.593 1.00 84.00 193 ASN A O 1
ATOM 1580 N N . ARG A 1 194 ? 3.763 19.726 -13.989 1.00 83.69 194 ARG A N 1
ATOM 1581 C CA . ARG A 1 194 ? 3.346 18.405 -14.488 1.00 83.69 194 ARG A CA 1
ATOM 1582 C C . ARG A 1 194 ? 4.444 17.757 -15.317 1.00 83.69 194 ARG A C 1
ATOM 1584 O O . ARG A 1 194 ? 4.719 16.578 -15.102 1.00 83.69 194 ARG A O 1
ATOM 1591 N N . ASP A 1 195 ? 5.101 18.524 -16.176 1.00 88.38 195 ASP A N 1
ATOM 1592 C CA . ASP A 1 195 ? 6.205 18.047 -17.007 1.00 88.38 195 ASP A CA 1
ATOM 1593 C C . ASP A 1 195 ? 7.406 17.634 -16.153 1.00 88.38 195 ASP A C 1
ATOM 1595 O O . ASP A 1 195 ? 8.012 16.584 -16.379 1.00 88.38 195 ASP A O 1
ATOM 1599 N N . LEU A 1 196 ? 7.722 18.412 -15.114 1.00 91.88 196 LEU A N 1
ATOM 1600 C CA . LEU A 1 196 ? 8.765 18.069 -14.150 1.00 91.88 196 LEU A CA 1
ATOM 1601 C C . LEU A 1 196 ? 8.452 16.754 -13.418 1.00 91.88 196 LEU A C 1
ATOM 1603 O O . LEU A 1 196 ? 9.329 15.901 -13.263 1.00 91.88 196 LEU A O 1
ATOM 1607 N N . ILE A 1 197 ? 7.204 16.572 -12.977 1.00 92.31 197 ILE A N 1
ATOM 1608 C CA . ILE A 1 197 ? 6.745 15.333 -12.335 1.00 92.31 197 ILE A CA 1
ATOM 1609 C C . ILE A 1 197 ? 6.817 14.155 -13.317 1.00 92.31 197 ILE A C 1
ATOM 1611 O O . ILE A 1 197 ? 7.270 13.078 -12.927 1.00 92.31 197 ILE A O 1
ATOM 1615 N N . GLY A 1 198 ? 6.414 14.344 -14.575 1.00 93.12 198 GLY A N 1
ATOM 1616 C CA . GLY A 1 198 ? 6.509 13.325 -15.625 1.00 93.12 198 GLY A CA 1
ATOM 1617 C C . GLY A 1 198 ? 7.943 12.828 -15.801 1.00 93.12 198 GLY A C 1
ATOM 1618 O O . GLY A 1 198 ? 8.225 11.657 -15.544 1.00 93.12 198 GLY A O 1
ATOM 1619 N N . LYS A 1 199 ? 8.877 13.749 -16.061 1.00 95.62 199 LYS A N 1
ATOM 1620 C CA . LYS A 1 199 ? 10.306 13.440 -16.246 1.00 95.62 199 LYS A CA 1
ATOM 1621 C C . LYS A 1 199 ? 10.914 12.706 -15.048 1.00 95.62 199 LYS A C 1
ATOM 1623 O O . LYS A 1 199 ? 11.621 11.714 -15.214 1.00 95.62 199 LYS A O 1
ATOM 1628 N N . LYS A 1 200 ? 10.601 13.151 -13.824 1.00 96.94 200 LYS A N 1
ATOM 1629 C CA . LYS A 1 200 ? 11.044 12.468 -12.595 1.00 96.94 200 LYS A CA 1
ATOM 1630 C C . LYS A 1 200 ? 10.467 11.054 -12.472 1.00 96.94 200 LYS A C 1
ATOM 1632 O O . LYS A 1 200 ? 11.153 10.152 -11.995 1.00 96.94 200 LYS A O 1
ATOM 1637 N N . SER A 1 201 ? 9.207 10.857 -12.862 1.00 97.19 201 SER A N 1
ATOM 1638 C CA . SER A 1 201 ? 8.553 9.543 -12.820 1.00 97.19 201 SER A CA 1
ATOM 1639 C C . SER A 1 201 ? 9.205 8.574 -13.798 1.00 97.19 201 SER A C 1
ATOM 1641 O O . SER A 1 201 ? 9.507 7.442 -13.426 1.00 97.19 201 SER A O 1
ATOM 1643 N N . GLU A 1 202 ? 9.456 9.030 -15.022 1.00 97.88 202 GLU A N 1
ATOM 1644 C CA . GLU A 1 202 ? 10.116 8.265 -16.080 1.00 97.88 202 GLU A CA 1
ATOM 1645 C C . GLU A 1 202 ? 11.527 7.829 -15.680 1.00 97.88 202 GLU A C 1
ATOM 1647 O O . GLU A 1 202 ? 11.877 6.658 -15.815 1.00 97.88 202 GLU A O 1
ATOM 1652 N N . GLU A 1 203 ? 12.330 8.741 -15.125 1.00 97.94 203 GLU A N 1
ATOM 1653 C CA . GLU A 1 203 ? 13.683 8.426 -14.660 1.00 97.94 203 GLU A CA 1
ATOM 1654 C C . GLU A 1 203 ? 13.662 7.408 -13.509 1.00 97.94 203 GLU A C 1
ATOM 1656 O O . GLU A 1 203 ? 14.447 6.453 -13.480 1.00 97.94 203 GLU A O 1
ATOM 1661 N N . TYR A 1 204 ? 12.726 7.569 -12.570 1.00 97.69 204 TYR A N 1
ATOM 1662 C CA . TYR A 1 204 ? 12.536 6.619 -11.479 1.00 97.69 204 TYR A CA 1
ATOM 1663 C C . TYR A 1 204 ? 12.130 5.231 -11.994 1.00 97.69 204 TYR A C 1
ATOM 1665 O O . TYR A 1 204 ? 12.663 4.217 -11.534 1.00 97.69 204 TYR A O 1
ATOM 1673 N N . ALA A 1 205 ? 11.220 5.178 -12.968 1.00 98.25 205 ALA A N 1
ATOM 1674 C CA . ALA A 1 205 ? 10.754 3.948 -13.595 1.00 98.25 205 ALA A CA 1
ATOM 1675 C C . ALA A 1 205 ? 11.858 3.235 -14.387 1.00 98.25 205 ALA A C 1
ATOM 1677 O O . ALA A 1 205 ? 12.019 2.024 -14.228 1.00 98.25 205 ALA A O 1
ATOM 1678 N N . LEU A 1 206 ? 12.664 3.970 -15.158 1.00 98.31 206 LEU A N 1
ATOM 1679 C CA . LEU A 1 206 ? 13.793 3.416 -15.907 1.00 98.31 206 LEU A CA 1
ATOM 1680 C C . LEU A 1 206 ? 14.826 2.775 -14.975 1.00 98.31 206 LEU A C 1
ATOM 1682 O O . LEU A 1 206 ? 15.255 1.642 -15.192 1.00 98.31 206 LEU A O 1
ATOM 1686 N N . ASN A 1 207 ? 15.199 3.473 -13.900 1.00 97.44 207 ASN A N 1
ATOM 1687 C CA . ASN A 1 207 ? 16.132 2.941 -12.907 1.00 97.44 207 ASN A CA 1
ATOM 1688 C C . ASN A 1 207 ? 15.566 1.705 -12.199 1.00 97.44 207 ASN A C 1
ATOM 1690 O O . ASN A 1 207 ? 16.288 0.736 -11.952 1.00 97.44 207 ASN A O 1
ATOM 1694 N N . TRP A 1 208 ? 14.273 1.713 -11.873 1.00 97.88 208 TRP A N 1
ATOM 1695 C CA . TRP A 1 208 ? 13.605 0.549 -11.300 1.00 97.88 208 TRP A CA 1
ATOM 1696 C C . TRP A 1 208 ? 13.639 -0.645 -12.262 1.00 97.88 208 TRP A C 1
ATOM 1698 O O . TRP A 1 208 ? 13.958 -1.760 -11.849 1.00 97.88 208 TRP A O 1
ATOM 1708 N N . GLU A 1 209 ? 13.382 -0.407 -13.547 1.00 98.06 209 GLU A N 1
ATOM 1709 C CA . GLU A 1 209 ? 13.340 -1.450 -14.567 1.00 98.06 209 GLU A CA 1
ATOM 1710 C C . GLU A 1 209 ? 14.708 -2.079 -14.833 1.00 98.06 209 GLU A C 1
ATOM 1712 O O . GLU A 1 209 ? 14.828 -3.307 -14.864 1.00 98.06 209 GLU A O 1
ATOM 1717 N N . LYS A 1 210 ? 15.761 -1.259 -14.922 1.00 97.25 210 LYS A N 1
ATOM 1718 C CA . LYS A 1 210 ? 17.145 -1.746 -15.010 1.00 97.25 210 LYS A CA 1
ATOM 1719 C C . LYS A 1 210 ? 17.481 -2.667 -13.842 1.00 97.25 210 LYS A C 1
ATOM 1721 O O . LYS A 1 210 ? 17.979 -3.774 -14.039 1.00 97.25 210 LYS A O 1
ATOM 1726 N N . ASN A 1 211 ? 17.141 -2.247 -12.624 1.00 96.50 211 ASN A N 1
ATOM 1727 C CA . ASN A 1 211 ? 17.365 -3.051 -11.424 1.00 96.50 211 ASN A CA 1
ATOM 1728 C C . ASN A 1 211 ? 16.550 -4.353 -11.428 1.00 96.50 211 ASN A C 1
ATOM 1730 O O . ASN A 1 211 ? 17.051 -5.373 -10.954 1.00 96.50 211 ASN A O 1
ATOM 1734 N N . ARG A 1 212 ? 15.326 -4.354 -11.977 1.00 97.25 212 ARG A N 1
ATOM 1735 C CA . ARG A 1 212 ? 14.526 -5.576 -12.144 1.00 97.25 212 ARG A CA 1
ATOM 1736 C C . ARG A 1 212 ? 15.240 -6.577 -13.052 1.00 97.25 212 ARG A C 1
ATOM 1738 O O . ARG A 1 212 ? 15.374 -7.735 -12.668 1.00 97.25 212 ARG A O 1
ATOM 1745 N N . LEU A 1 213 ? 15.710 -6.143 -14.222 1.00 96.56 213 LEU A N 1
ATOM 1746 C CA . LEU A 1 213 ? 16.424 -7.003 -15.172 1.00 96.56 213 LEU A CA 1
ATOM 1747 C C . LEU A 1 213 ? 17.739 -7.536 -14.596 1.00 96.56 213 LEU A C 1
ATOM 1749 O O . LEU A 1 213 ? 17.986 -8.739 -14.655 1.00 96.56 213 LEU A O 1
ATOM 1753 N N . ILE A 1 214 ? 18.540 -6.674 -13.963 1.00 93.88 214 ILE A N 1
ATOM 1754 C CA . ILE A 1 214 ? 19.775 -7.080 -13.274 1.00 93.88 214 ILE A CA 1
ATOM 1755 C C . ILE A 1 214 ? 19.467 -8.108 -12.177 1.00 93.88 214 ILE A C 1
ATOM 1757 O O . ILE A 1 214 ? 20.136 -9.135 -12.087 1.00 93.88 214 ILE A O 1
ATOM 1761 N N . GLY A 1 215 ? 18.423 -7.875 -11.376 1.00 90.31 215 GLY A N 1
ATOM 1762 C CA . GLY A 1 215 ? 17.992 -8.791 -10.317 1.00 90.31 215 GLY A CA 1
ATOM 1763 C C . GLY A 1 215 ? 17.510 -10.156 -10.823 1.00 90.31 215 GLY A C 1
ATOM 1764 O O . GLY A 1 215 ? 17.595 -11.135 -10.087 1.00 90.31 215 GLY A O 1
ATOM 1765 N N . LEU A 1 216 ? 17.049 -10.237 -12.075 1.00 91.00 216 LEU A N 1
ATOM 1766 C CA . LEU A 1 216 ? 16.700 -11.488 -12.760 1.00 91.00 216 LEU A CA 1
ATOM 1767 C C . LEU A 1 216 ? 17.905 -12.165 -13.441 1.00 91.00 216 LEU A C 1
ATOM 1769 O O . LEU A 1 216 ? 17.751 -13.227 -14.037 1.00 91.00 216 LEU A O 1
ATOM 1773 N N . GLY A 1 217 ? 19.101 -11.574 -13.356 1.00 93.94 217 GLY A N 1
ATOM 1774 C CA . GLY A 1 217 ? 20.314 -12.073 -14.009 1.00 93.94 217 GLY A CA 1
ATOM 1775 C C . GLY A 1 217 ? 20.477 -11.623 -15.465 1.00 93.94 217 GLY A C 1
ATOM 1776 O O . GLY A 1 217 ? 21.372 -12.102 -16.158 1.00 93.94 217 GLY A O 1
ATOM 1777 N N . TYR A 1 218 ? 19.654 -10.686 -15.940 1.00 95.81 218 TYR A N 1
ATOM 1778 C CA . TYR A 1 218 ? 19.658 -10.186 -17.316 1.00 95.81 218 TYR A CA 1
ATOM 1779 C C . TYR A 1 218 ? 20.347 -8.821 -17.445 1.00 95.81 218 TYR A C 1
ATOM 1781 O O . TYR A 1 218 ? 19.813 -7.901 -18.061 1.00 95.81 218 TYR A O 1
ATOM 1789 N N . SER A 1 219 ? 21.547 -8.671 -16.880 1.00 95.06 219 SER A N 1
ATOM 1790 C CA . SER A 1 219 ? 22.258 -7.382 -16.860 1.00 95.06 219 SER A CA 1
ATOM 1791 C C . SER A 1 219 ? 22.488 -6.780 -18.251 1.00 95.06 219 SER A C 1
ATOM 1793 O O . SER A 1 219 ? 22.375 -5.572 -18.398 1.00 95.06 219 SER A O 1
ATOM 1795 N N . LYS A 1 220 ? 22.736 -7.607 -19.279 1.00 95.69 220 LYS A N 1
ATOM 1796 C CA . LYS A 1 220 ? 22.881 -7.131 -20.668 1.00 95.69 220 LYS A CA 1
ATOM 1797 C C . LYS A 1 220 ? 21.584 -6.523 -21.210 1.00 95.69 220 LYS A C 1
ATOM 1799 O O . LYS A 1 220 ? 21.607 -5.434 -21.761 1.00 95.69 220 LYS A O 1
ATOM 1804 N N . LEU A 1 221 ? 20.442 -7.167 -20.954 1.00 95.75 221 LEU A N 1
ATOM 1805 C CA . LEU A 1 221 ? 19.138 -6.643 -21.377 1.00 95.75 221 LEU A CA 1
ATOM 1806 C C . LEU A 1 221 ? 18.790 -5.318 -20.683 1.00 95.75 221 LEU A C 1
ATOM 1808 O O . LEU A 1 221 ? 18.048 -4.517 -21.238 1.00 95.75 221 LEU A O 1
ATOM 1812 N N . ALA A 1 222 ? 19.319 -5.063 -19.480 1.00 95.69 222 ALA A N 1
ATOM 1813 C CA . ALA A 1 222 ? 19.116 -3.789 -18.787 1.00 95.69 222 ALA A CA 1
ATOM 1814 C C . ALA A 1 222 ? 19.777 -2.601 -19.511 1.00 95.69 222 ALA A C 1
ATOM 1816 O O . ALA A 1 222 ? 19.323 -1.464 -19.368 1.00 95.69 222 ALA A O 1
ATOM 1817 N N . GLU A 1 223 ? 20.840 -2.855 -20.275 1.00 96.00 223 GLU A N 1
ATOM 1818 C CA . GLU A 1 223 ? 21.510 -1.860 -21.120 1.00 96.00 223 GLU A CA 1
ATOM 1819 C C . GLU A 1 223 ? 20.819 -1.702 -22.482 1.00 96.00 223 GLU A C 1
ATOM 1821 O O . GLU A 1 223 ? 20.936 -0.651 -23.103 1.00 96.00 223 GLU A O 1
ATOM 1826 N N . GLU A 1 224 ? 20.053 -2.711 -22.907 1.00 97.12 224 GLU A N 1
ATOM 1827 C CA . GLU A 1 224 ? 19.322 -2.754 -24.181 1.00 97.12 224 GLU A CA 1
ATOM 1828 C C . GLU A 1 224 ? 17.885 -2.205 -24.093 1.00 97.12 224 GLU A C 1
ATOM 1830 O O . GLU A 1 224 ? 17.151 -2.265 -25.078 1.00 97.12 224 GLU A O 1
ATOM 1835 N N . ILE A 1 225 ? 17.459 -1.669 -22.940 1.00 97.94 225 ILE A N 1
ATOM 1836 C CA . ILE A 1 225 ? 16.156 -0.992 -22.822 1.00 97.94 225 ILE A CA 1
ATOM 1837 C C . ILE A 1 225 ? 16.115 0.177 -23.814 1.00 97.94 225 ILE A C 1
ATOM 1839 O O . ILE A 1 225 ? 16.927 1.100 -23.730 1.00 97.94 225 ILE A O 1
ATOM 1843 N N . ASP A 1 226 ? 15.134 0.161 -24.711 1.00 97.88 226 ASP A N 1
ATOM 1844 C CA . ASP A 1 226 ? 14.940 1.200 -25.720 1.00 97.88 226 ASP A CA 1
ATOM 1845 C C . ASP A 1 226 ? 14.044 2.320 -25.164 1.00 97.88 226 ASP A C 1
ATOM 1847 O O . ASP A 1 226 ? 12.888 2.104 -24.783 1.00 97.88 226 ASP A O 1
ATOM 1851 N N . ASP A 1 227 ? 14.620 3.522 -25.086 1.00 97.50 227 ASP A N 1
ATOM 1852 C CA . ASP A 1 227 ? 13.998 4.737 -24.560 1.00 97.50 227 ASP A CA 1
ATOM 1853 C C . ASP A 1 227 ? 13.199 5.460 -25.651 1.00 97.50 227 ASP A C 1
ATOM 1855 O O . ASP A 1 227 ? 13.751 6.026 -26.601 1.00 97.50 227 ASP A O 1
ATOM 1859 N N . ARG A 1 228 ? 11.872 5.454 -25.500 1.00 96.56 228 ARG A N 1
ATOM 1860 C CA . ARG A 1 228 ? 10.915 5.970 -26.486 1.00 96.56 228 ARG A CA 1
ATOM 1861 C C . ARG A 1 228 ? 10.148 7.191 -26.010 1.00 96.56 228 ARG A C 1
ATOM 1863 O O . ARG A 1 228 ? 9.253 7.642 -26.720 1.00 96.56 228 ARG A O 1
ATOM 1870 N N . ARG A 1 229 ? 10.543 7.803 -24.895 1.00 94.00 229 ARG A N 1
ATOM 1871 C CA . ARG A 1 229 ? 9.868 8.979 -24.312 1.00 94.00 229 ARG A CA 1
ATOM 1872 C C . ARG A 1 229 ? 9.746 10.159 -25.275 1.00 94.00 229 ARG A C 1
ATOM 1874 O O . ARG A 1 229 ? 8.754 10.875 -25.290 1.00 94.00 229 ARG A O 1
ATOM 1881 N N . ASN A 1 230 ? 10.725 10.318 -26.166 1.00 92.06 230 ASN A N 1
ATOM 1882 C CA . ASN A 1 230 ? 10.711 11.351 -27.210 1.00 92.06 230 ASN A CA 1
ATOM 1883 C C . ASN A 1 230 ? 9.892 10.961 -28.459 1.00 92.06 230 ASN A C 1
ATOM 1885 O O . ASN A 1 230 ? 9.923 11.664 -29.468 1.00 92.06 230 ASN A O 1
ATOM 1889 N N . ARG A 1 231 ? 9.207 9.813 -28.440 1.00 92.25 231 ARG A N 1
ATOM 1890 C CA . ARG A 1 231 ? 8.459 9.237 -29.565 1.00 92.25 231 ARG A CA 1
ATOM 1891 C C . ARG A 1 231 ? 7.067 8.773 -29.097 1.00 92.25 231 ARG A C 1
ATOM 1893 O O . ARG A 1 231 ? 6.763 7.581 -29.141 1.00 92.25 231 ARG A O 1
ATOM 1900 N N . PRO A 1 232 ? 6.180 9.706 -28.704 1.00 85.19 232 PRO A N 1
ATOM 1901 C CA . PRO A 1 232 ? 4.880 9.386 -28.100 1.00 85.19 232 PRO A CA 1
ATOM 1902 C C . PRO A 1 232 ? 3.937 8.592 -29.020 1.00 85.19 232 PRO A C 1
ATOM 1904 O O . PRO A 1 232 ? 2.977 7.979 -28.554 1.00 85.19 232 PRO A O 1
ATOM 1907 N N . THR A 1 233 ? 4.204 8.565 -30.330 1.00 90.69 233 THR A N 1
ATOM 1908 C CA . THR A 1 233 ? 3.444 7.777 -31.311 1.00 90.69 233 THR A CA 1
ATOM 1909 C C . THR A 1 233 ? 3.508 6.273 -31.054 1.00 90.69 233 THR A C 1
ATOM 1911 O O . THR A 1 233 ? 2.559 5.580 -31.408 1.00 90.69 233 THR A O 1
ATOM 1914 N N . TYR A 1 234 ? 4.552 5.766 -30.386 1.00 93.31 234 TYR A N 1
ATOM 1915 C CA . TYR A 1 234 ? 4.612 4.360 -29.971 1.00 93.31 234 TYR A CA 1
ATOM 1916 C C . TYR A 1 234 ? 3.568 4.003 -28.910 1.00 93.31 234 TYR A C 1
ATOM 1918 O O . TYR A 1 234 ? 3.211 2.836 -28.803 1.00 93.31 234 TYR A O 1
ATOM 1926 N N . GLY A 1 235 ? 3.068 4.983 -28.150 1.00 94.69 235 GLY A N 1
ATOM 1927 C CA . GLY A 1 235 ? 2.075 4.765 -27.098 1.00 94.69 235 GLY A CA 1
ATOM 1928 C C . GLY A 1 235 ? 2.618 4.042 -25.865 1.00 94.69 235 GLY A C 1
ATOM 1929 O O . GLY A 1 235 ? 1.829 3.414 -25.166 1.00 94.69 235 GLY A O 1
ATOM 1930 N N . TYR A 1 236 ? 3.934 4.076 -25.643 1.00 97.56 236 TYR A N 1
ATOM 1931 C CA . TYR A 1 236 ? 4.615 3.666 -24.411 1.00 97.56 236 TYR A CA 1
ATOM 1932 C C . TYR A 1 236 ? 5.990 4.342 -24.301 1.00 97.56 236 TYR A C 1
ATOM 1934 O O . TYR A 1 236 ? 6.616 4.646 -25.320 1.00 97.56 236 TYR A O 1
ATOM 1942 N N . ASP A 1 237 ? 6.477 4.521 -23.074 1.00 98.06 237 ASP A N 1
ATOM 1943 C CA . ASP A 1 237 ? 7.740 5.203 -22.766 1.00 98.06 237 ASP A CA 1
ATOM 1944 C C . ASP A 1 237 ? 8.984 4.338 -22.990 1.00 98.06 237 ASP A C 1
ATOM 1946 O O . ASP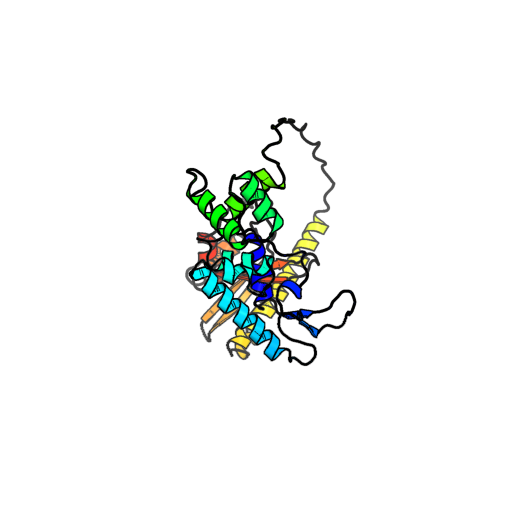 A 1 237 ? 10.008 4.835 -23.463 1.00 98.06 237 ASP A O 1
ATOM 1950 N N . PHE A 1 238 ? 8.918 3.045 -22.653 1.00 98.44 238 PHE A N 1
ATOM 1951 C CA . PHE A 1 238 ? 10.065 2.137 -22.751 1.00 98.44 238 PHE A CA 1
ATOM 1952 C C . PHE A 1 238 ? 9.689 0.789 -23.361 1.00 98.44 238 PHE A C 1
ATOM 1954 O O . PHE A 1 238 ? 8.667 0.192 -23.008 1.00 98.44 238 PHE A O 1
ATOM 1961 N N . LEU A 1 239 ? 10.568 0.275 -24.223 1.00 98.19 239 LEU A N 1
ATOM 1962 C CA . LEU A 1 239 ? 10.588 -1.134 -24.603 1.00 98.19 239 LEU A CA 1
ATOM 1963 C C . LEU A 1 239 ? 11.677 -1.847 -23.797 1.00 98.19 239 LEU A C 1
ATOM 1965 O O . LEU A 1 239 ? 12.860 -1.542 -23.912 1.00 98.19 239 LEU A O 1
ATOM 1969 N N . SER A 1 240 ? 11.253 -2.792 -22.970 1.00 98.44 240 SER A N 1
ATOM 1970 C CA . SER A 1 240 ? 12.095 -3.624 -22.114 1.00 98.44 240 SER A CA 1
ATOM 1971 C C . SER A 1 240 ? 11.804 -5.106 -22.386 1.00 98.44 240 SER A C 1
ATOM 1973 O O . SER A 1 240 ? 11.221 -5.453 -23.411 1.00 98.44 240 SER A O 1
ATOM 1975 N N . PHE A 1 241 ? 12.179 -5.997 -21.467 1.00 98.19 241 PHE A N 1
ATOM 1976 C CA . PHE A 1 241 ? 12.109 -7.445 -21.655 1.00 98.19 241 PHE A CA 1
ATOM 1977 C C . PHE A 1 241 ? 11.621 -8.159 -20.393 1.00 98.19 241 PHE A C 1
ATOM 1979 O O . PHE A 1 241 ? 12.118 -7.913 -19.300 1.00 98.19 241 PHE A O 1
ATOM 1986 N N . ASN A 1 242 ? 10.680 -9.090 -20.492 1.00 95.31 242 ASN A N 1
ATOM 1987 C CA . ASN A 1 242 ? 10.370 -10.006 -19.390 1.00 95.31 242 ASN A CA 1
ATOM 1988 C C . ASN A 1 242 ? 11.492 -11.040 -19.203 1.00 95.31 242 ASN A C 1
ATOM 1990 O O . ASN A 1 242 ? 11.884 -11.327 -18.070 1.00 95.31 242 ASN A O 1
ATOM 1994 N N . ALA A 1 243 ? 11.998 -11.557 -20.322 1.00 94.44 243 ALA A N 1
ATOM 1995 C CA . ALA A 1 243 ? 13.074 -12.532 -20.460 1.00 94.44 243 ALA A CA 1
ATOM 1996 C C . ALA A 1 243 ? 13.729 -12.356 -21.851 1.00 94.44 243 ALA A C 1
ATOM 1998 O O . ALA A 1 243 ? 13.181 -11.628 -22.683 1.00 94.44 243 ALA A O 1
ATOM 1999 N N . PRO A 1 244 ? 14.876 -12.996 -22.146 1.00 94.44 244 PRO A N 1
ATOM 2000 C CA . PRO A 1 244 ? 15.473 -12.942 -23.480 1.00 94.44 244 PRO A CA 1
ATOM 2001 C C . PRO A 1 244 ? 14.470 -13.335 -24.576 1.00 94.44 244 PRO A C 1
ATOM 2003 O O . PRO A 1 244 ? 13.934 -14.441 -24.558 1.00 94.44 244 PRO A O 1
ATOM 2006 N N . GLY A 1 245 ? 14.219 -12.421 -25.518 1.00 93.44 245 GLY A N 1
ATOM 2007 C CA . GLY A 1 245 ? 13.261 -12.610 -26.615 1.00 93.44 245 GLY A CA 1
ATOM 2008 C C . GLY A 1 245 ? 11.784 -12.388 -26.260 1.00 93.44 245 GLY A C 1
ATOM 2009 O O . GLY A 1 245 ? 10.941 -12.539 -27.139 1.00 93.44 245 GLY A O 1
ATOM 2010 N N . ASP A 1 246 ? 11.459 -12.022 -25.015 1.00 95.62 246 ASP A N 1
ATOM 2011 C CA . ASP A 1 246 ? 10.096 -11.689 -24.585 1.00 95.62 246 ASP A CA 1
ATOM 2012 C C . ASP A 1 246 ? 10.010 -10.205 -24.214 1.00 95.62 246 ASP A C 1
ATOM 2014 O O . ASP A 1 246 ? 10.460 -9.790 -23.144 1.00 95.62 246 ASP A O 1
ATOM 2018 N N . GLU A 1 247 ? 9.468 -9.398 -25.123 1.00 97.62 247 GLU A N 1
ATOM 2019 C CA . GLU A 1 247 ? 9.363 -7.945 -24.986 1.00 97.62 247 GLU A CA 1
ATOM 2020 C C . GLU A 1 247 ? 8.353 -7.523 -23.914 1.00 97.62 247 GLU A C 1
ATOM 2022 O O . GLU A 1 247 ? 7.335 -8.174 -23.686 1.00 97.62 247 GLU A O 1
ATOM 2027 N N . ARG A 1 248 ? 8.620 -6.381 -23.281 1.00 98.12 248 ARG A N 1
ATOM 2028 C CA . ARG A 1 248 ? 7.800 -5.758 -22.243 1.00 98.12 248 ARG A CA 1
ATOM 2029 C C . ARG A 1 248 ? 7.608 -4.281 -22.565 1.00 98.12 248 ARG A C 1
ATOM 2031 O O . ARG A 1 248 ? 8.571 -3.521 -22.560 1.00 98.12 248 ARG A O 1
ATOM 2038 N N . TYR A 1 249 ? 6.367 -3.867 -22.780 1.00 98.56 249 TYR A N 1
ATOM 2039 C CA . TYR A 1 249 ? 6.010 -2.483 -23.098 1.00 98.56 249 TYR A CA 1
ATOM 2040 C C . TYR A 1 249 ? 5.643 -1.746 -21.813 1.00 98.56 249 TYR A C 1
ATOM 2042 O O . TYR A 1 249 ? 4.823 -2.239 -21.034 1.00 98.56 249 TYR A O 1
ATOM 2050 N N . ILE A 1 250 ? 6.270 -0.600 -21.556 1.00 98.62 250 ILE A N 1
ATOM 2051 C CA . ILE A 1 250 ? 6.142 0.113 -20.283 1.00 98.62 250 ILE A CA 1
ATOM 2052 C C . ILE A 1 250 ? 5.670 1.538 -20.529 1.00 98.62 250 ILE A C 1
ATOM 2054 O O . ILE A 1 250 ? 6.367 2.318 -21.169 1.00 98.62 250 ILE A O 1
ATOM 2058 N N . GLU A 1 251 ? 4.531 1.875 -19.935 1.00 98.62 251 GLU A N 1
ATOM 2059 C CA . GLU A 1 251 ? 3.991 3.231 -19.864 1.00 98.62 251 GLU A CA 1
ATOM 2060 C C . GLU A 1 251 ? 4.042 3.734 -18.421 1.00 98.62 251 GLU A C 1
ATOM 2062 O O . GLU A 1 251 ? 3.547 3.077 -17.497 1.00 98.62 251 GLU A O 1
ATOM 2067 N N . VAL A 1 252 ? 4.643 4.896 -18.197 1.00 98.38 252 VAL A N 1
ATOM 2068 C CA . VAL A 1 252 ? 4.877 5.453 -16.867 1.00 98.38 252 VAL A CA 1
ATOM 2069 C C . VAL A 1 252 ? 3.821 6.497 -16.546 1.00 98.38 252 VAL A C 1
ATOM 2071 O O . VAL A 1 252 ? 3.579 7.431 -17.299 1.00 98.38 252 VAL A O 1
ATOM 2074 N N . LYS A 1 253 ? 3.197 6.385 -15.370 1.00 97.50 253 LYS A N 1
ATOM 2075 C CA . LYS A 1 253 ? 2.198 7.359 -14.914 1.00 97.50 253 LYS A CA 1
ATOM 2076 C C . LYS A 1 253 ? 2.452 7.780 -13.482 1.00 97.50 253 LYS A C 1
ATOM 2078 O O . LYS A 1 253 ? 2.559 6.946 -12.586 1.00 97.50 253 LYS A O 1
ATOM 2083 N N . SER A 1 254 ? 2.465 9.085 -13.238 1.00 95.75 254 SER A N 1
ATOM 2084 C CA . SER A 1 254 ? 2.384 9.607 -11.877 1.00 95.75 254 SER A CA 1
ATOM 2085 C C . SER A 1 254 ? 0.954 9.445 -11.349 1.00 95.75 254 SER A C 1
ATOM 2087 O O . SER A 1 254 ? -0.023 9.759 -12.031 1.00 95.75 254 SER A O 1
ATOM 2089 N N . ILE A 1 255 ? 0.814 8.921 -10.128 1.00 94.25 255 ILE A N 1
ATOM 2090 C CA . ILE A 1 255 ? -0.495 8.714 -9.496 1.00 94.25 255 ILE A CA 1
ATOM 2091 C C . ILE A 1 255 ? -0.757 9.728 -8.384 1.00 94.25 255 ILE A C 1
ATOM 2093 O O . ILE A 1 255 ? 0.004 9.858 -7.422 1.00 94.25 255 ILE A O 1
ATOM 2097 N N . GLY A 1 256 ? -1.896 10.411 -8.488 1.00 84.94 256 GLY A N 1
ATOM 2098 C CA . GLY A 1 256 ? -2.422 11.306 -7.460 1.00 84.94 256 GLY A CA 1
ATOM 2099 C C . GLY A 1 256 ? -3.493 10.619 -6.618 1.00 84.94 256 GLY A C 1
ATOM 2100 O O . GLY A 1 256 ? -4.165 9.702 -7.089 1.00 84.94 256 GLY A O 1
ATOM 2101 N N . ARG A 1 257 ? -3.691 11.061 -5.369 1.00 83.25 257 ARG A N 1
ATOM 2102 C CA . ARG A 1 257 ? -4.876 10.640 -4.604 1.00 83.25 257 ARG A CA 1
ATOM 2103 C C . ARG A 1 257 ? -6.117 11.294 -5.186 1.00 83.25 257 ARG A C 1
ATOM 2105 O O . ARG A 1 257 ? -6.114 12.500 -5.435 1.00 83.25 257 ARG A O 1
ATOM 2112 N N . ASP A 1 258 ? -7.168 10.509 -5.348 1.00 70.19 258 ASP A N 1
ATOM 2113 C CA . ASP A 1 258 ? -8.479 11.039 -5.663 1.00 70.19 258 ASP A CA 1
ATOM 2114 C C . ASP A 1 258 ? -9.189 11.516 -4.386 1.00 70.19 258 ASP A C 1
ATOM 2116 O O . ASP A 1 258 ? -8.961 11.000 -3.290 1.00 70.19 258 ASP A O 1
ATOM 2120 N N . GLY A 1 259 ? -10.016 12.556 -4.515 1.00 52.41 259 GLY A N 1
ATOM 2121 C CA . GLY A 1 259 ? -10.722 13.172 -3.383 1.00 52.41 259 GLY A CA 1
ATOM 2122 C C . GLY A 1 259 ? -11.759 12.246 -2.737 1.00 52.41 259 GLY A C 1
ATOM 2123 O O . GLY A 1 259 ? -12.180 12.492 -1.607 1.00 52.41 259 GLY A O 1
ATOM 2124 N N . LYS A 1 260 ? -12.147 11.168 -3.430 1.00 52.94 260 LYS A N 1
ATOM 2125 C CA . LYS A 1 260 ? -12.963 10.074 -2.900 1.00 52.94 260 LYS A CA 1
ATOM 2126 C C . LYS A 1 260 ? -12.062 9.058 -2.184 1.00 52.94 260 LYS A C 1
ATOM 2128 O O . LYS A 1 260 ? -11.117 8.532 -2.761 1.00 52.94 260 LYS A O 1
ATOM 2133 N N . GLU A 1 261 ? -12.349 8.837 -0.901 1.00 47.38 261 GLU A N 1
ATOM 2134 C CA . GLU A 1 261 ? -11.753 7.863 0.033 1.00 47.38 261 GLU A CA 1
ATOM 2135 C C . GLU A 1 261 ? -10.580 7.003 -0.488 1.00 47.38 261 GLU A C 1
ATOM 2137 O O . GLU A 1 261 ? -10.733 5.838 -0.839 1.00 47.38 261 GLU A O 1
ATOM 2142 N N . GLY A 1 262 ? -9.361 7.553 -0.465 1.00 64.06 262 GLY A N 1
ATOM 2143 C CA . GLY A 1 262 ? -8.121 6.768 -0.562 1.00 64.06 262 GLY A CA 1
ATOM 2144 C C . GLY A 1 262 ? -7.824 6.112 -1.916 1.00 64.06 262 GLY A C 1
ATOM 2145 O O . GLY A 1 262 ? -6.823 5.397 -2.005 1.00 64.06 262 GLY A O 1
ATOM 2146 N N . ALA A 1 263 ? -8.637 6.366 -2.942 1.00 76.62 263 ALA A N 1
ATOM 2147 C CA . ALA A 1 263 ? -8.392 5.916 -4.306 1.00 76.62 263 ALA A CA 1
ATOM 2148 C C . ALA A 1 263 ? -7.248 6.710 -4.963 1.00 76.62 263 ALA A C 1
ATOM 2150 O O . ALA A 1 263 ? -6.895 7.814 -4.532 1.00 76.62 263 ALA A O 1
ATOM 2151 N N . PHE A 1 264 ? -6.649 6.136 -6.004 1.00 89.25 264 PHE A N 1
ATOM 2152 C CA . PHE A 1 264 ? -5.632 6.787 -6.829 1.00 89.25 264 PHE A CA 1
ATOM 2153 C C . PHE A 1 264 ? -6.173 7.011 -8.233 1.00 89.25 264 PHE A C 1
ATOM 2155 O O . PHE A 1 264 ? -6.980 6.221 -8.714 1.00 89.25 264 PHE A O 1
ATOM 2162 N N . ARG A 1 265 ? -5.692 8.062 -8.895 1.00 90.06 265 ARG A N 1
ATOM 2163 C CA . ARG A 1 265 ? -6.006 8.356 -10.293 1.00 90.06 265 ARG A CA 1
ATOM 2164 C C . ARG A 1 265 ? -4.749 8.702 -11.081 1.00 90.06 265 ARG A C 1
ATOM 2166 O O . ARG A 1 265 ? -3.808 9.277 -10.529 1.00 90.06 265 ARG A O 1
ATOM 2173 N N . PHE A 1 266 ? -4.790 8.400 -12.369 1.00 93.19 266 PHE A N 1
ATOM 2174 C CA . PHE A 1 266 ? -3.879 8.897 -13.395 1.00 93.19 266 PHE A CA 1
ATOM 2175 C C . PHE A 1 266 ? -4.672 9.131 -14.684 1.00 93.19 266 PHE A C 1
ATOM 2177 O O . PHE A 1 266 ? -5.832 8.729 -14.782 1.00 93.19 266 PHE A O 1
ATOM 2184 N N . PHE A 1 267 ? -4.057 9.801 -15.653 1.00 90.19 267 PHE A N 1
ATOM 2185 C C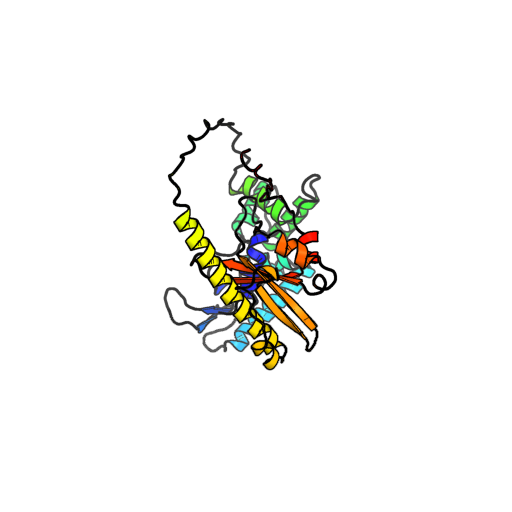A . PHE A 1 267 ? -4.656 10.056 -16.959 1.00 90.19 267 PHE A CA 1
ATOM 2186 C C . PHE A 1 267 ? -4.005 9.169 -18.011 1.00 90.19 267 PHE A C 1
ATOM 2188 O O . PHE A 1 267 ? -2.794 8.964 -17.975 1.00 90.19 267 PHE A O 1
ATOM 2195 N N . LEU A 1 268 ? -4.822 8.660 -18.928 1.00 91.50 268 LEU A N 1
ATOM 2196 C CA . LEU A 1 268 ? -4.417 7.791 -20.025 1.00 91.50 268 LEU A CA 1
ATOM 2197 C C . LEU A 1 268 ? -4.776 8.481 -21.343 1.00 91.50 268 LEU A C 1
ATOM 2199 O O . LEU A 1 268 ? -5.907 8.952 -21.491 1.00 91.50 268 LEU A O 1
ATOM 2203 N N . SER A 1 269 ? -3.836 8.562 -22.281 1.00 90.12 269 SER A N 1
ATOM 2204 C CA . SER A 1 269 ? -4.112 9.105 -23.611 1.00 90.12 269 SER A CA 1
ATOM 2205 C C . SER A 1 269 ? -4.833 8.082 -24.494 1.00 90.12 269 SER A C 1
ATOM 2207 O O . SER A 1 269 ? -4.775 6.871 -24.271 1.00 90.12 269 SER A O 1
ATOM 2209 N N . GLY A 1 270 ? -5.519 8.562 -25.536 1.00 88.62 270 GLY A N 1
ATOM 2210 C CA . GLY A 1 270 ? -6.185 7.679 -26.498 1.00 88.62 270 GLY A CA 1
ATOM 2211 C C . GLY A 1 270 ? -5.208 6.763 -27.245 1.00 88.62 270 GLY A C 1
ATOM 2212 O O . GLY A 1 270 ? -5.555 5.621 -27.541 1.00 88.62 270 GLY A O 1
ATOM 2213 N N . ASN A 1 271 ? -3.981 7.234 -27.503 1.00 91.25 271 ASN A N 1
ATOM 2214 C CA . ASN A 1 271 ? -2.945 6.425 -28.143 1.00 91.25 271 ASN A CA 1
ATOM 2215 C C . ASN A 1 271 ? -2.473 5.295 -27.219 1.00 91.25 271 ASN A C 1
ATOM 2217 O O . ASN A 1 271 ? -2.483 4.139 -27.625 1.00 91.25 271 ASN A O 1
ATOM 2221 N N . GLU A 1 272 ? -2.153 5.609 -25.959 1.00 95.56 272 GLU A N 1
ATOM 2222 C CA . GLU A 1 272 ? -1.749 4.614 -24.952 1.00 95.56 272 GLU A CA 1
ATOM 2223 C C . GLU A 1 272 ? -2.823 3.538 -24.759 1.00 95.56 272 GLU A C 1
ATOM 2225 O O . GLU A 1 272 ? -2.516 2.349 -24.762 1.00 95.56 272 GLU A O 1
ATOM 2230 N N . LEU A 1 273 ? -4.096 3.943 -24.654 1.00 94.19 273 LEU A N 1
ATOM 2231 C CA . LEU A 1 273 ? -5.217 3.007 -24.537 1.00 94.19 273 LEU A CA 1
ATOM 2232 C C . LEU A 1 273 ? -5.368 2.118 -25.775 1.00 94.19 273 LEU A C 1
ATOM 2234 O O . LEU A 1 273 ? -5.716 0.944 -25.662 1.00 94.19 273 LEU A O 1
ATOM 2238 N N . THR A 1 274 ? -5.151 2.679 -26.963 1.00 94.19 274 THR A N 1
ATOM 2239 C CA . THR A 1 274 ? -5.241 1.917 -28.211 1.00 94.19 274 THR A CA 1
ATOM 2240 C C . THR A 1 274 ? -4.117 0.889 -28.269 1.00 94.19 274 THR A C 1
ATOM 2242 O O . THR A 1 274 ? -4.385 -0.297 -28.454 1.00 94.19 274 THR A O 1
ATOM 2245 N N . VAL A 1 275 ? -2.873 1.323 -28.049 1.00 96.75 275 VAL A N 1
ATOM 2246 C CA . VAL A 1 275 ? -1.682 0.469 -28.130 1.00 96.75 275 VAL A CA 1
ATOM 2247 C C . VAL A 1 275 ? -1.707 -0.637 -27.079 1.00 96.75 275 VAL A C 1
ATOM 2249 O O . VAL A 1 275 ? -1.451 -1.790 -27.419 1.00 96.75 275 VAL A O 1
ATOM 2252 N N . SER A 1 276 ? -2.091 -0.340 -25.836 1.00 96.88 276 SER A N 1
ATOM 2253 C CA . SER A 1 276 ? -2.168 -1.342 -24.764 1.00 96.88 276 SER A CA 1
ATOM 2254 C C . SER A 1 276 ? -3.185 -2.463 -25.032 1.00 96.88 276 SER A C 1
ATOM 2256 O O . SER A 1 276 ? -3.081 -3.546 -24.451 1.00 96.88 276 SER A O 1
ATOM 2258 N N . ASN A 1 277 ? -4.153 -2.231 -25.925 1.00 95.00 277 ASN A N 1
ATOM 2259 C CA . ASN A 1 277 ? -5.165 -3.206 -26.327 1.00 95.00 277 ASN A CA 1
ATOM 2260 C C . ASN A 1 277 ? -4.849 -3.929 -27.647 1.00 95.00 277 ASN A C 1
ATOM 2262 O O . ASN A 1 277 ? -5.541 -4.892 -27.984 1.00 95.00 277 ASN A O 1
ATOM 2266 N N . LEU A 1 278 ? -3.808 -3.529 -28.386 1.00 95.12 278 LEU A N 1
ATOM 2267 C CA . LEU A 1 278 ? -3.409 -4.227 -29.611 1.00 95.12 278 LEU A CA 1
ATOM 2268 C C . LEU A 1 278 ? -2.971 -5.662 -29.301 1.00 95.12 278 LEU A C 1
ATOM 2270 O O . LEU A 1 278 ? -2.291 -5.920 -28.310 1.00 95.12 278 LEU A O 1
ATOM 2274 N N . SER A 1 279 ? -3.316 -6.612 -30.171 1.00 90.50 279 SER A N 1
ATOM 2275 C CA . SER A 1 279 ? -3.062 -8.046 -29.951 1.00 90.50 279 SER A CA 1
ATOM 2276 C C . SER A 1 279 ? -1.579 -8.402 -29.775 1.00 90.50 279 SER A C 1
ATOM 2278 O O . SER A 1 279 ? -1.260 -9.348 -29.056 1.00 90.50 279 SER A O 1
ATOM 2280 N N . ASN A 1 280 ? -0.678 -7.641 -30.398 1.00 91.12 280 ASN A N 1
ATOM 2281 C CA . ASN A 1 280 ? 0.772 -7.800 -30.285 1.00 91.12 280 ASN A CA 1
ATOM 2282 C C . ASN A 1 280 ? 1.375 -7.166 -29.019 1.00 91.12 280 ASN A C 1
ATOM 2284 O O . ASN A 1 280 ? 2.472 -7.554 -28.641 1.00 91.12 280 ASN A O 1
ATOM 2288 N N . HIS A 1 281 ? 0.672 -6.251 -28.344 1.00 93.31 281 HIS A N 1
ATOM 2289 C CA . HIS A 1 281 ? 1.181 -5.563 -27.150 1.00 93.31 281 HIS A CA 1
ATOM 2290 C C . HIS A 1 281 ? 0.473 -6.000 -25.862 1.00 93.31 281 HIS A C 1
ATOM 2292 O O . HIS A 1 281 ? 1.102 -6.101 -24.810 1.00 93.31 281 HIS A O 1
ATOM 2298 N N . SER A 1 282 ? -0.823 -6.309 -25.933 1.00 92.19 282 SER A N 1
ATOM 2299 C CA . SER A 1 282 ? -1.708 -6.492 -24.775 1.00 92.19 282 SER A CA 1
ATOM 2300 C C . SER A 1 282 ? -1.268 -7.575 -23.793 1.00 92.19 282 SER A C 1
ATOM 2302 O O . SER A 1 282 ? -1.558 -7.479 -22.600 1.00 92.19 282 SER A O 1
ATOM 2304 N N . LYS A 1 283 ? -0.527 -8.585 -24.261 1.00 95.44 283 LYS A N 1
ATOM 2305 C CA . LYS A 1 283 ? 0.036 -9.633 -23.402 1.00 95.44 283 LYS A CA 1
ATOM 2306 C C . LYS A 1 283 ? 1.102 -9.100 -22.447 1.00 95.44 283 LYS A C 1
ATOM 2308 O O . LYS A 1 283 ? 1.113 -9.517 -21.294 1.00 95.44 283 LYS A O 1
ATOM 2313 N N . ASN A 1 284 ? 1.922 -8.146 -22.888 1.00 97.62 284 ASN A N 1
ATOM 2314 C CA . ASN A 1 284 ? 3.109 -7.684 -22.167 1.00 97.62 284 ASN A CA 1
ATOM 2315 C C . ASN A 1 284 ? 3.143 -6.161 -21.961 1.00 97.62 284 ASN A C 1
ATOM 2317 O O . ASN A 1 284 ? 4.220 -5.580 -21.821 1.00 97.62 284 ASN A O 1
ATOM 2321 N N . TYR A 1 285 ? 1.982 -5.504 -21.947 1.00 98.50 285 TYR A N 1
ATOM 2322 C CA . TYR A 1 285 ? 1.880 -4.069 -21.694 1.00 98.50 285 TYR A CA 1
ATOM 2323 C C . TYR A 1 285 ? 1.647 -3.790 -20.205 1.00 98.50 285 TYR A C 1
ATOM 2325 O O . TYR A 1 285 ? 0.716 -4.321 -19.589 1.00 98.50 285 TYR A O 1
ATOM 2333 N N . TYR A 1 286 ? 2.479 -2.927 -19.622 1.00 98.62 286 TYR A N 1
ATOM 2334 C CA . TYR A 1 286 ? 2.469 -2.616 -18.198 1.00 98.62 286 TYR A CA 1
ATOM 2335 C C . TYR A 1 286 ? 2.452 -1.114 -17.930 1.00 98.62 286 TYR A C 1
ATOM 2337 O O . TYR A 1 286 ? 3.221 -0.351 -18.505 1.00 98.62 286 TYR A O 1
ATOM 2345 N N . PHE A 1 287 ? 1.648 -0.720 -16.946 1.00 98.50 287 PHE A N 1
ATOM 2346 C CA . PHE A 1 287 ? 1.713 0.595 -16.328 1.00 98.50 287 PHE A CA 1
ATOM 2347 C C . PHE A 1 287 ? 2.674 0.591 -15.145 1.00 98.50 287 PHE A C 1
ATOM 2349 O O . PHE A 1 287 ? 2.558 -0.236 -14.232 1.00 98.50 287 PHE A O 1
ATOM 2356 N N . TYR A 1 288 ? 3.610 1.535 -15.147 1.00 98.50 288 TYR A N 1
ATOM 2357 C CA . TYR A 1 288 ? 4.523 1.806 -14.041 1.00 98.50 288 TYR A CA 1
ATOM 2358 C C . TYR A 1 288 ? 3.997 3.038 -13.308 1.00 98.50 288 TYR A C 1
ATOM 2360 O O . TYR A 1 288 ? 4.213 4.179 -13.707 1.00 98.50 288 TYR A O 1
ATOM 2368 N N . LEU A 1 289 ? 3.236 2.788 -12.241 1.00 97.81 289 LEU A N 1
ATOM 2369 C CA . LEU A 1 289 ? 2.515 3.816 -11.496 1.00 97.81 289 LEU A CA 1
ATOM 2370 C C . LEU A 1 289 ? 3.391 4.377 -10.371 1.00 97.81 289 LEU A C 1
ATOM 2372 O O . LEU A 1 289 ? 3.608 3.710 -9.354 1.00 97.81 289 LEU A O 1
ATOM 2376 N N . VAL A 1 290 ? 3.879 5.603 -10.539 1.00 97.62 290 VAL A N 1
ATOM 2377 C CA . VAL A 1 290 ? 4.816 6.267 -9.627 1.00 97.62 290 VAL A CA 1
ATOM 2378 C C . VAL A 1 290 ? 4.072 7.097 -8.583 1.00 97.62 290 VAL A C 1
ATOM 2380 O O . VAL A 1 290 ? 3.299 8.002 -8.896 1.00 97.62 290 VAL A O 1
ATOM 2383 N N . GLN A 1 291 ? 4.324 6.795 -7.311 1.00 95.06 291 GLN A N 1
ATOM 2384 C CA . GLN A 1 291 ? 3.771 7.504 -6.162 1.00 95.06 291 GLN A CA 1
ATOM 2385 C C . GLN A 1 291 ? 4.793 8.463 -5.555 1.00 95.06 291 GLN A C 1
ATOM 2387 O O . GLN A 1 291 ? 5.921 8.079 -5.241 1.00 95.06 291 GLN A O 1
ATOM 2392 N N . TYR A 1 292 ? 4.337 9.680 -5.272 1.00 92.50 292 TYR A N 1
ATOM 2393 C CA . TYR A 1 292 ? 5.148 10.736 -4.676 1.00 92.50 292 TYR A CA 1
ATOM 2394 C C . TYR A 1 292 ? 4.978 10.828 -3.159 1.00 92.50 292 TYR A C 1
ATOM 2396 O O . TYR A 1 292 ? 3.889 10.615 -2.609 1.00 92.50 292 TYR A O 1
ATOM 2404 N N . GLY A 1 293 ? 6.086 11.129 -2.486 1.00 87.25 293 GLY A N 1
ATOM 2405 C CA . GLY A 1 293 ? 6.137 11.433 -1.065 1.00 87.25 293 GLY A CA 1
ATOM 2406 C C . GLY A 1 293 ? 5.680 12.862 -0.761 1.00 87.25 293 GLY A C 1
ATOM 2407 O O . GLY A 1 293 ? 5.343 13.646 -1.645 1.00 87.25 293 GLY A O 1
ATOM 2408 N N . LYS A 1 294 ? 5.657 13.217 0.530 1.00 85.38 294 LYS A N 1
ATOM 2409 C CA . LYS A 1 294 ? 5.357 14.599 0.963 1.00 85.38 294 LYS A CA 1
ATOM 2410 C C . LYS A 1 294 ? 6.488 15.584 0.645 1.00 85.38 294 LYS A C 1
ATOM 2412 O O . LYS A 1 294 ? 6.273 16.784 0.706 1.00 85.38 294 LYS A O 1
ATOM 2417 N N . ASP A 1 295 ? 7.672 15.055 0.382 1.00 87.56 295 ASP A N 1
ATOM 2418 C CA . ASP A 1 295 ? 8.884 15.756 -0.033 1.00 87.56 295 ASP A CA 1
ATOM 2419 C C . ASP A 1 295 ? 8.887 16.114 -1.525 1.00 87.56 295 ASP A C 1
ATOM 2421 O O . ASP A 1 295 ? 9.811 16.778 -1.977 1.00 87.56 295 ASP A O 1
ATOM 2425 N N . GLY A 1 296 ? 7.863 15.706 -2.284 1.00 86.12 296 GLY A N 1
ATOM 2426 C CA . GLY A 1 296 ? 7.798 15.965 -3.722 1.00 86.12 296 GLY A CA 1
ATOM 2427 C C . GLY A 1 296 ? 8.690 15.039 -4.548 1.00 86.12 296 GLY A C 1
ATOM 2428 O O . GLY A 1 296 ? 8.854 15.271 -5.744 1.00 86.12 296 GLY A O 1
ATOM 2429 N N . GLU A 1 297 ? 9.221 13.971 -3.945 1.00 91.50 297 GLU A N 1
ATOM 2430 C CA . GLU A 1 297 ? 10.060 12.994 -4.636 1.00 91.50 297 GLU A CA 1
ATOM 2431 C C . GLU A 1 297 ? 9.333 11.659 -4.873 1.00 91.50 297 GLU A C 1
ATOM 2433 O O . GLU A 1 297 ? 8.484 11.254 -4.062 1.00 91.50 297 GLU A O 1
ATOM 2438 N N . PRO A 1 298 ? 9.652 10.940 -5.969 1.00 94.38 298 PRO A N 1
ATOM 2439 C CA . PRO A 1 298 ? 9.190 9.573 -6.176 1.00 94.38 298 PRO A CA 1
ATOM 2440 C C . PRO A 1 298 ? 9.610 8.677 -5.004 1.00 94.38 298 PRO A C 1
ATOM 2442 O O . PRO A 1 298 ? 10.790 8.557 -4.676 1.00 94.38 298 PRO A O 1
ATOM 2445 N N . CYS A 1 299 ? 8.646 8.021 -4.359 1.00 91.75 299 CYS A N 1
ATOM 2446 C CA . CYS A 1 299 ? 8.906 7.179 -3.187 1.00 91.75 299 CYS A CA 1
ATOM 2447 C C . CYS A 1 299 ? 8.496 5.716 -3.373 1.00 91.75 299 CYS A C 1
ATOM 2449 O O . CYS A 1 299 ? 8.940 4.860 -2.602 1.00 91.75 299 CYS A O 1
ATOM 2451 N N . ASN A 1 300 ? 7.642 5.419 -4.357 1.00 91.94 300 ASN A N 1
ATOM 2452 C CA . ASN A 1 300 ? 7.218 4.057 -4.657 1.00 91.94 300 ASN A CA 1
ATOM 2453 C C . ASN A 1 300 ? 6.780 3.903 -6.122 1.00 91.94 300 ASN A C 1
ATOM 2455 O O . ASN A 1 300 ? 6.334 4.870 -6.736 1.00 91.94 300 ASN A O 1
ATOM 2459 N N . LEU A 1 301 ? 6.846 2.676 -6.643 1.00 96.25 301 LEU A N 1
ATOM 2460 C CA . LEU A 1 301 ? 6.384 2.311 -7.983 1.00 96.25 301 LEU A CA 1
ATOM 2461 C C . LEU A 1 301 ? 5.558 1.026 -7.919 1.00 96.25 301 LEU A C 1
ATOM 2463 O O . LEU A 1 301 ? 5.979 0.030 -7.327 1.00 96.25 301 LEU A O 1
ATOM 2467 N N . TYR A 1 302 ? 4.372 1.059 -8.522 1.00 95.50 302 TYR A N 1
ATOM 2468 C CA . TYR A 1 302 ? 3.499 -0.101 -8.663 1.00 95.50 302 TYR A CA 1
ATOM 2469 C C . TYR A 1 302 ? 3.463 -0.533 -10.123 1.00 95.50 302 TYR A C 1
ATOM 2471 O O . TYR A 1 302 ? 3.049 0.230 -10.989 1.00 95.50 302 TYR A O 1
ATOM 2479 N N . VAL A 1 303 ? 3.852 -1.776 -10.377 1.00 97.44 303 VAL A N 1
ATOM 2480 C CA . VAL A 1 303 ? 3.737 -2.391 -11.698 1.00 97.44 303 VAL A CA 1
ATOM 2481 C C . VAL A 1 303 ? 2.358 -3.020 -11.832 1.00 97.44 303 VAL A C 1
ATOM 2483 O O . VAL A 1 303 ? 1.955 -3.822 -10.984 1.00 97.44 303 VAL A O 1
ATOM 2486 N N . LYS A 1 304 ? 1.634 -2.665 -12.891 1.00 97.44 304 LYS A N 1
ATOM 2487 C CA . LYS A 1 304 ? 0.312 -3.212 -13.202 1.00 97.44 304 LYS A CA 1
ATOM 2488 C C . LYS A 1 304 ? 0.256 -3.652 -14.652 1.00 97.44 304 LYS A C 1
ATOM 2490 O O . LYS A 1 304 ? 0.585 -2.870 -15.533 1.00 97.44 304 LYS A O 1
ATOM 2495 N N . HIS A 1 305 ? -0.158 -4.892 -14.893 1.00 97.69 305 HIS A N 1
ATOM 2496 C CA . HIS A 1 305 ? -0.525 -5.322 -16.239 1.00 97.69 305 HIS A CA 1
ATOM 2497 C C . HIS A 1 305 ? -1.744 -4.520 -16.703 1.00 97.69 305 HIS A C 1
ATOM 2499 O O . HIS A 1 305 ? -2.642 -4.263 -15.896 1.00 97.69 305 HIS A O 1
ATOM 2505 N N . ALA A 1 306 ? -1.754 -4.077 -17.960 1.00 96.56 306 ALA A N 1
ATOM 2506 C CA . ALA A 1 306 ? -2.800 -3.192 -18.464 1.00 96.56 306 ALA A CA 1
ATOM 2507 C C . ALA A 1 306 ? -4.198 -3.814 -18.361 1.00 96.56 306 ALA A C 1
ATOM 2509 O O . ALA A 1 306 ? -5.107 -3.177 -17.835 1.00 96.56 306 ALA A O 1
ATOM 2510 N N . GLN A 1 307 ? -4.358 -5.072 -18.778 1.00 95.50 307 GLN A N 1
ATOM 2511 C CA . GLN A 1 307 ? -5.666 -5.735 -18.805 1.00 95.50 307 GLN A CA 1
ATOM 2512 C C . GLN A 1 307 ? -6.203 -6.015 -17.399 1.00 95.50 307 GLN A C 1
ATOM 2514 O O . GLN A 1 307 ? -7.387 -5.796 -17.119 1.00 95.50 307 GLN A O 1
ATOM 2519 N N . ASP A 1 308 ? -5.317 -6.404 -16.479 1.00 93.75 308 ASP A N 1
ATOM 2520 C CA . ASP A 1 308 ? -5.671 -6.543 -15.066 1.00 93.75 308 ASP A CA 1
ATOM 2521 C C . ASP A 1 308 ? -6.102 -5.201 -14.472 1.00 93.75 308 ASP A C 1
ATOM 2523 O O . ASP A 1 308 ? -7.033 -5.141 -13.667 1.00 93.75 308 ASP A O 1
ATOM 2527 N N . LEU A 1 309 ? -5.425 -4.110 -14.847 1.00 93.38 309 LEU A N 1
ATOM 2528 C CA . LEU A 1 309 ? -5.755 -2.782 -14.349 1.00 93.38 309 LEU A CA 1
ATOM 2529 C C . LEU A 1 309 ? -7.127 -2.332 -14.851 1.00 93.38 309 LEU A C 1
ATOM 2531 O O . LEU A 1 309 ? -7.938 -1.897 -14.036 1.00 93.38 309 LEU A O 1
ATOM 2535 N N . TYR A 1 310 ? -7.409 -2.483 -16.146 1.00 91.50 310 TYR A N 1
ATOM 2536 C CA . TYR A 1 310 ? -8.695 -2.112 -16.743 1.00 91.50 310 TYR A CA 1
ATOM 2537 C C . TYR A 1 310 ? -9.863 -2.885 -16.131 1.00 91.50 310 TYR A C 1
ATOM 2539 O O . TYR A 1 310 ? -10.884 -2.293 -15.801 1.00 91.50 310 TYR A O 1
ATOM 2547 N N . THR A 1 311 ? -9.690 -4.183 -15.880 1.00 89.81 311 THR A N 1
ATOM 2548 C CA . THR A 1 311 ? -10.746 -5.022 -15.287 1.00 89.81 311 THR A CA 1
ATOM 2549 C C . THR A 1 311 ? -11.080 -4.614 -13.848 1.00 89.81 311 THR A C 1
ATOM 2551 O O . THR A 1 311 ? -12.214 -4.755 -13.399 1.00 89.81 311 THR A O 1
ATOM 2554 N N . ASN A 1 312 ? -10.090 -4.101 -13.112 1.00 86.44 312 ASN A N 1
ATOM 2555 C CA . ASN A 1 312 ? -10.208 -3.790 -11.688 1.00 86.44 312 ASN A CA 1
ATOM 2556 C C . ASN A 1 312 ? -10.320 -2.283 -11.394 1.00 86.44 312 ASN A C 1
ATOM 2558 O O . ASN A 1 312 ? -10.111 -1.870 -10.249 1.00 86.44 312 ASN A O 1
ATOM 2562 N N . SER A 1 313 ? -10.604 -1.450 -12.401 1.00 85.38 313 SER A N 1
ATOM 2563 C CA . SER A 1 313 ? -10.707 0.005 -12.242 1.00 85.38 313 SER A CA 1
ATOM 2564 C C . SER A 1 313 ? -11.907 0.607 -12.968 1.00 85.38 313 SER A C 1
ATOM 2566 O O . SER A 1 313 ? -12.474 0.026 -13.886 1.00 85.38 313 SER A O 1
ATOM 2568 N N . GLU A 1 314 ? -12.310 1.795 -12.518 1.00 86.56 314 GLU A N 1
ATOM 2569 C CA . GLU A 1 314 ? -13.301 2.619 -13.205 1.00 86.56 314 GLU A CA 1
ATOM 2570 C C . GLU A 1 314 ? -12.580 3.553 -14.185 1.00 86.56 314 GLU A C 1
ATOM 2572 O O . GLU A 1 314 ? -11.616 4.227 -13.813 1.00 86.56 314 GLU A O 1
ATOM 2577 N N . MET A 1 315 ? -13.061 3.614 -15.428 1.00 84.25 315 MET A N 1
ATOM 2578 C CA . MET A 1 315 ? -12.562 4.530 -16.454 1.00 84.25 315 MET A CA 1
ATOM 2579 C C . MET A 1 315 ? -13.667 5.501 -16.867 1.00 84.25 315 MET A C 1
ATOM 2581 O O . MET A 1 315 ? -14.764 5.086 -17.234 1.00 84.25 315 MET A O 1
ATOM 2585 N N . SER A 1 316 ? -13.366 6.799 -16.844 1.00 82.31 316 SER A N 1
ATOM 2586 C CA . SER A 1 316 ? -14.281 7.866 -17.261 1.00 82.31 316 SER A CA 1
ATOM 2587 C C . SER A 1 316 ? -13.636 8.754 -18.332 1.00 82.31 316 SER A C 1
ATOM 2589 O O . SER A 1 316 ? -12.435 9.022 -18.223 1.00 82.31 316 SER A O 1
ATOM 2591 N N . PRO A 1 317 ? -14.393 9.276 -19.316 1.00 80.56 317 PRO A N 1
ATOM 2592 C CA . PRO A 1 317 ? -13.858 10.208 -20.310 1.00 80.56 317 PRO A CA 1
ATOM 2593 C C . PRO A 1 317 ? -13.217 11.447 -19.666 1.00 80.56 317 PRO A C 1
ATOM 2595 O O . PRO A 1 317 ? -13.790 12.031 -18.745 1.00 80.56 317 PRO A O 1
ATOM 2598 N N . CYS A 1 318 ? -12.045 11.864 -20.159 1.00 77.81 318 CYS A N 1
ATOM 2599 C CA . CYS A 1 318 ? -11.311 13.032 -19.646 1.00 77.81 318 CYS A CA 1
ATOM 2600 C C . CYS A 1 318 ? -11.061 14.131 -20.692 1.00 77.81 318 CYS A C 1
ATOM 2602 O O . CYS A 1 318 ? -10.850 15.282 -20.317 1.00 77.81 318 CYS A O 1
ATOM 2604 N N . ALA A 1 319 ? -11.101 13.796 -21.984 1.00 78.81 319 ALA A N 1
ATOM 2605 C CA . ALA A 1 319 ? -10.898 14.723 -23.090 1.00 78.81 319 ALA A CA 1
ATOM 2606 C C . ALA A 1 319 ? -11.696 14.271 -24.320 1.00 78.81 319 ALA A C 1
ATOM 2608 O O 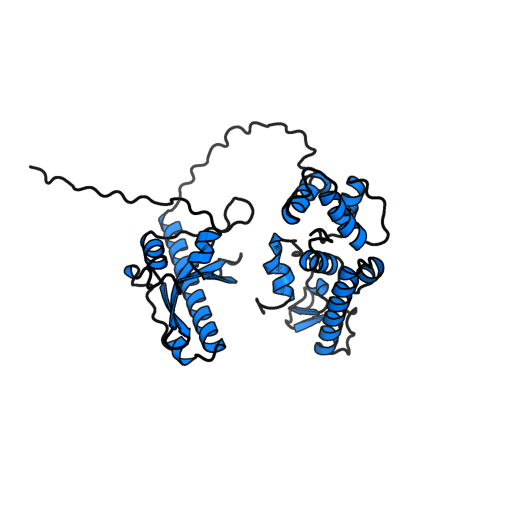. ALA A 1 319 ? -11.913 13.075 -24.521 1.00 78.81 319 ALA A O 1
ATOM 2609 N N . TYR A 1 320 ? -12.094 15.236 -25.151 1.00 80.25 320 TYR A N 1
ATOM 2610 C CA . TYR A 1 320 ? -12.737 15.007 -26.443 1.00 80.25 320 TYR A CA 1
ATOM 2611 C C . TYR A 1 320 ? -11.901 15.655 -27.543 1.00 80.25 320 TYR A C 1
ATOM 2613 O O . TYR A 1 320 ? -11.408 16.769 -27.372 1.00 80.25 320 TYR A O 1
ATOM 2621 N N . VAL A 1 321 ? -11.758 14.966 -28.674 1.00 80.38 321 VAL A N 1
ATOM 2622 C CA . VAL A 1 321 ? -11.126 15.516 -29.878 1.00 80.38 321 VAL A CA 1
ATOM 2623 C C . VAL A 1 321 ? -12.231 15.896 -30.852 1.00 80.38 321 VAL A C 1
ATOM 2625 O O . VAL A 1 321 ? -12.993 15.032 -31.282 1.00 80.38 321 VAL A O 1
ATOM 2628 N N . VAL A 1 322 ? -12.308 17.179 -31.203 1.00 86.31 322 VAL A N 1
ATOM 2629 C CA . VAL A 1 322 ? -13.206 17.683 -32.249 1.00 86.31 322 VAL A CA 1
ATOM 2630 C C . VAL A 1 322 ? -12.388 17.866 -33.521 1.00 86.31 322 VAL A C 1
ATOM 2632 O O . VAL A 1 322 ? -11.343 18.513 -33.494 1.00 86.31 322 VAL A O 1
ATOM 2635 N N . ARG A 1 323 ? -12.846 17.276 -34.624 1.00 86.94 323 ARG A N 1
ATOM 2636 C CA . ARG A 1 323 ? -12.258 17.440 -35.958 1.00 86.94 323 ARG A CA 1
ATOM 2637 C C . ARG A 1 323 ? -13.304 18.068 -36.862 1.00 86.94 323 ARG A C 1
ATOM 2639 O O . ARG A 1 323 ? -14.457 17.645 -36.825 1.00 86.94 323 ARG A O 1
ATOM 2646 N N . PHE A 1 324 ? -12.900 19.066 -37.628 1.00 91.44 324 PHE A N 1
ATOM 2647 C CA . PHE A 1 324 ? -13.746 19.744 -38.596 1.00 91.44 324 PHE A CA 1
ATOM 2648 C C . PHE A 1 324 ? -12.875 20.228 -39.753 1.00 91.44 324 PHE A C 1
ATOM 2650 O O . PHE A 1 324 ? -11.693 20.516 -39.549 1.00 91.44 324 PHE A O 1
ATOM 2657 N N . ASP A 1 325 ? -13.470 20.310 -40.936 1.00 90.62 325 ASP A N 1
ATOM 2658 C CA . ASP A 1 325 ? -12.850 20.926 -42.101 1.00 90.62 325 ASP A CA 1
ATOM 2659 C C . ASP A 1 325 ? -13.241 22.408 -42.137 1.00 90.62 325 ASP A C 1
ATOM 2661 O O . ASP A 1 325 ? -14.371 22.775 -41.806 1.00 90.62 325 ASP A O 1
ATOM 2665 N N . LEU A 1 326 ? -12.296 23.270 -42.507 1.00 83.69 326 LEU A N 1
ATOM 2666 C CA . LEU A 1 326 ? -12.591 24.658 -42.845 1.00 83.69 326 LEU A CA 1
ATOM 2667 C C . LEU A 1 326 ? -12.928 24.694 -44.337 1.00 83.69 326 LEU A C 1
ATOM 2669 O O . LEU A 1 326 ? -12.090 24.315 -45.152 1.00 83.69 326 LEU A O 1
ATOM 2673 N N . GLU A 1 327 ? -14.136 25.127 -44.696 1.00 83.06 327 GLU A N 1
ATOM 2674 C CA . GLU A 1 327 ? -14.439 25.451 -46.093 1.00 83.06 327 GLU A CA 1
ATOM 2675 C C . GLU A 1 327 ? -13.510 26.594 -46.531 1.00 83.06 327 GLU A C 1
ATOM 2677 O O . GLU A 1 327 ? -13.397 27.608 -45.833 1.00 83.06 327 GLU A O 1
ATOM 2682 N N . GLU A 1 328 ? -12.800 26.422 -47.651 1.00 73.81 328 GLU A N 1
ATOM 2683 C CA . GLU A 1 328 ? -12.029 27.524 -48.228 1.00 73.81 328 GLU A CA 1
ATOM 2684 C C . GLU A 1 328 ? -12.998 28.657 -48.603 1.00 73.81 328 GLU A C 1
ATOM 2686 O O . GLU A 1 328 ? -14.048 28.387 -49.196 1.00 73.81 328 GLU A O 1
ATOM 2691 N N . PRO A 1 329 ? -12.696 29.919 -48.246 1.00 74.31 329 PRO A N 1
ATOM 2692 C CA . PRO A 1 329 ? -13.538 31.037 -48.643 1.00 74.31 329 PRO A CA 1
ATOM 2693 C C . PRO A 1 329 ? -13.606 31.108 -50.176 1.00 74.31 329 PRO A C 1
ATOM 2695 O O . PRO A 1 329 ? -12.568 31.099 -50.837 1.00 74.31 329 PRO A O 1
ATOM 2698 N N . ALA A 1 330 ? -14.837 31.140 -50.700 1.00 66.62 330 ALA A N 1
ATOM 2699 C CA . ALA A 1 330 ? -15.160 31.184 -52.129 1.00 66.62 330 ALA A CA 1
ATOM 2700 C C . ALA A 1 330 ? -14.637 32.433 -52.854 1.00 66.62 330 ALA A C 1
ATOM 2702 O O . ALA A 1 330 ? -14.583 33.514 -52.217 1.00 66.62 330 ALA A O 1
#

InterPro domains:
  IPR024975 Protein NO VEIN, C-terminal [PF13020] (202-295)

Foldseek 3Di:
DDCPDPVNCLAPVCCLQAHPPPDDPQLLQWDFAADPVGRDTGIDGDVLQHDPPDDPVSSVVSSVVLLVQLLVCLVVVVLVSLQPRSHHQLVSLSSSCVNPVQFFARYRDLVLLVQLCVVVVNDDDPGSRVSRRVLSVVQCPDPPRNPPGSSVSVVVSCCVGVVVVVVPDPPVPVPDPPPPPPDDDDPVVVVVLVVVLVVQQLVVVLVVQCVVCVVVVNNVQNVVWDACCVPCLLLAGIWGAPDVVHIAGEHEWEWDADPPRRDIDTDGDPSNVVNCPDPVHVVHYWYFYFYADPVRHTDDTDIDRPVRDVVVDDDDDDDDDDDDDDDDDD

Sequence (330 aa):
KGTASFCACVEVKTRTWANMQGATALKFGIYYGKSKSDPTVRYRFTQKFGDDDSTNKEVFANVKDALLDLIQSGKELDFRAIDENPLSQMFKAKILSLYFPEHFINICSKDHLKEIAMEMGIKEQQFISKYQHLLFKKKLEHKITRNWSNPKYMSFLYAQFIRKDLSSAPAVIVKKPQKRNHPEVNFEEITDNRDLIGKKSEEYALNWEKNRLIGLGYSKLAEEIDDRRNRPTYGYDFLSFNAPGDERYIEVKSIGRDGKEGAFRFFLSGNELTVSNLSNHSKNYYFYLVQYGKDGEPCNLYVKHAQDLYTNSEMSPCAYVVRFDLEEPA

Radius of gyration: 25.67 Å; chains: 1; bounding box: 54×54×83 Å

Organism: NCBI:txid611

pLDDT: mean 88.78, std 12.72, range [43.06, 98.62]

Secondary structure (DSSP, 8-state):
--TTSHHHIIIIITTTT---TTS-GGGGSEEEE--SS----EEEE-TTS--TT--HHHHHHHHHHHHHHHHHHHHHT-HHHHHHSSS-HHHHHHHHHHH-TTTS-S---HHHHHHHHHHTTPPP-S-HHHHHHHHHHHHHHSTTTTTS-HHHHHHHHIIIIIS-TTTS------------------HHHHHHHHHHHHHHHHHHHHHHHHHHHHHTT-HHHHH--EE-TT-GGGSSSEEEEEETTEEEEEEEEEEEEPSSTT-EE----HHHHHHHHSTTTTTSEEEEEEEE-TTSSEEEEEEEEHHHHHHTS-----------PPPPP-